Protein AF-0000000083104126 (afdb_homodimer)

Radius of gyration: 20.62 Å; Cα contacts (8 Å, |Δi|>4): 704; chains: 2; bounding box: 44×54×42 Å

Sequence (350 aa):
MDYGVILYLDTKSNNYINDLRYKICNNGVNKHTIDSGIKPHITLASFESKDIFNFIEKLKIFLKYEKAFEVEFNSIGIFPFKENVVYLSPVMNMELYGIHNRFYSFFKNHNLKYGDYYLPEKWVPHCTVASRLDINEVISSITTIKEEFKVFSSLVKYVGVIQGEPPKEIACIKLMDYGVILYLDTKSNNYINDLRYKICNNGVNKHTIDSGIKPHITLASFESKDIFNFIEKLKIFLKYEKAFEVEFNSIGIFPFKENVVYLSPVMNMELYGIHNRFYSFFKNHNLKYGDYYLPEKWVPHCTVASRLDINEVISSITTIKEEFKVFSSLVKYVGVIQGEPPKEIACIKL

InterPro domains:
  IPR009097 Cyclic phosphodiesterase [SSF55144] (3-149)

Secondary structure (DSSP, 8-state):
--EEEEEEPPHHHHHHHHHHHHHHHHTT---HHHHH-PPSEEEEEEEE-S-HHHHHHHHHHHHTT---EEEEEEEEEEE-SSS-EEEEEE---HHHHHHHHHHHHHTTTS--EE-GGGSTTT----EEEE-S--HHHHHHHHHHHHHH---EEEEE-EEEEEETTTTEEEEEEE-/--EEEEEEPPHHHHHHHHHHHHHHHHTT---HHHHT-PPSEEEEEEEE-S-HHHHHHHHHHHHTT---EEEEEEEEEEE-SSS-EEEEEE---HHHHHHHHHHHHHTTTS--EE-GGGSTTT----EEEE-S--HHHHHHHHHHHHHH---EEEEE-EEEEEETTTTEEEEEEE-

pLDDT: mean 95.79, std 4.49, range [63.53, 98.88]

Nearest PDB structures (foldseek):
  2d4g-assembly1_B  TM=8.056E-01  e=4.301E-09  Bacillus subtilis
  1jh6-assembly1_A  TM=7.696E-01  e=1.880E-07  Arabidopsis thaliana
  1fsi-assembly3_C  TM=7.522E-01  e=7.274E-07  Arabidopsis thaliana
  1fsi-assembly2_B  TM=7.668E-01  e=2.123E-06  Arabidopsis thaliana
  1fsi-assembly1_A  TM=7.323E-01  e=1.208E-06  Arabidopsis thaliana

Organism: NCBI:txid1720316

Solvent-accessible surface area (backbone atoms only — not comparable to full-atom values): 18353 Å² total; per-residue (Å²): 123,49,32,33,35,30,39,35,53,27,70,69,46,37,52,54,51,48,52,50,34,50,52,25,31,74,58,72,26,76,53,56,45,68,70,39,65,58,71,61,36,30,65,54,38,34,25,44,71,94,50,61,66,61,50,50,55,52,48,51,58,60,35,70,75,40,70,56,48,75,44,42,34,68,36,38,33,32,40,66,57,91,43,29,33,34,24,41,28,52,36,62,25,72,65,63,53,43,53,50,52,51,50,51,62,72,49,60,84,61,79,61,54,63,44,73,62,41,33,90,64,47,33,69,66,38,28,71,49,41,47,71,34,54,75,68,34,46,47,39,39,52,56,48,44,48,75,67,64,68,75,48,68,26,48,32,44,36,38,33,34,30,37,59,89,62,53,41,78,78,45,76,42,70,63,124,47,33,35,35,31,39,35,54,28,70,70,49,37,52,54,52,50,52,50,36,51,54,25,33,74,59,72,26,77,54,55,47,69,70,40,65,60,71,63,37,32,64,55,39,34,25,44,73,95,52,60,67,62,50,50,54,51,47,51,58,58,36,70,79,40,70,56,48,75,43,39,35,69,35,39,33,32,40,65,58,91,43,30,34,35,24,42,27,53,37,60,25,70,65,63,52,42,53,53,52,52,50,52,61,72,48,62,86,61,79,61,53,62,42,74,63,42,34,91,63,47,32,70,66,38,29,70,52,41,48,71,33,53,72,67,33,46,47,39,39,50,56,48,45,46,76,67,63,68,73,46,67,29,47,34,44,37,38,33,33,32,35,58,90,62,55,41,76,79,46,76,43,71,64

Foldseek 3Di:
DWKWKWFDWDPVVQVLLVVLLVLLVVLPADNQPVVLVDTWTWTLWDWDDPCVPVVVVLVQVLCVPAAKDKWKFDDWDWPCDQWTWIWTATDDDPRNLVSSVSVCVSCVPVPIDIDPCNDPPRDGITTTSHINGDPVSSVSSVVSCVVPPDMDMTMGFWMFMWGDGSTDTDDIHGD/DWKWKWFDWDPVVQVLLVVLLVLLVVLPADNQVVVLVDTWTWTLWDWDDPCVPVVVVLVQVLCVPAAKDKWKFDDWDWPCDQWTWIWTATDDDPRNLVSSVSVCVSCVPVPIDIDPCNDPPRDGITTTSHINGDPVSSVSSVVSCVVRPDMDMTIGFWMFMWGDGSTDTPDIHGD

Structure (mmCIF, N/CA/C/O backbone):
data_AF-0000000083104126-model_v1
#
loop_
_entity.id
_entity.type
_entity.pdbx_description
1 polymer '2-5 RNA ligase family protein'
#
loop_
_atom_site.group_PDB
_atom_site.id
_atom_site.type_symbol
_atom_site.label_atom_id
_atom_site.label_alt_id
_atom_site.label_comp_id
_atom_site.label_asym_id
_atom_site.label_entity_id
_atom_site.label_seq_id
_atom_site.pdbx_PDB_ins_code
_atom_site.Cartn_x
_atom_site.Cartn_y
_atom_site.Cartn_z
_atom_site.occupancy
_atom_site.B_iso_or_equiv
_atom_site.auth_seq_id
_atom_site.auth_comp_id
_atom_site.auth_asym_id
_atom_site.auth_atom_id
_atom_site.pdbx_PDB_model_num
ATOM 1 N N . MET A 1 1 ? -0.325 -14.164 -17.016 1 63.53 1 MET A N 1
ATOM 2 C CA . MET A 1 1 ? 0.834 -14.414 -16.156 1 63.53 1 MET A CA 1
ATOM 3 C C . MET A 1 1 ? 0.796 -15.828 -15.586 1 63.53 1 MET A C 1
ATOM 5 O O . MET A 1 1 ? -0.237 -16.266 -15.078 1 63.53 1 MET A O 1
ATOM 9 N N . ASP A 1 2 ? 2.109 -16.703 -15.719 1 86.56 2 ASP A N 1
ATOM 10 C CA . ASP A 1 2 ? 2.139 -18.141 -15.508 1 86.56 2 ASP A CA 1
ATOM 11 C C . ASP A 1 2 ? 2.555 -18.469 -14.07 1 86.56 2 ASP A C 1
ATOM 13 O O . ASP A 1 2 ? 2.102 -19.469 -13.5 1 86.56 2 ASP A O 1
ATOM 17 N N . TYR A 1 3 ? 3.326 -17.625 -13.539 1 96.12 3 TYR A N 1
ATOM 18 C CA . TYR A 1 3 ? 3.885 -17.969 -12.234 1 96.12 3 TYR A CA 1
ATOM 19 C C . TYR A 1 3 ? 3.891 -16.766 -11.297 1 96.12 3 TYR A C 1
ATOM 21 O O . TYR A 1 3 ? 3.842 -15.625 -11.75 1 96.12 3 TYR A O 1
ATOM 29 N N . GLY A 1 4 ? 3.902 -17.062 -10.078 1 96.62 4 GLY A N 1
ATOM 30 C CA . GLY A 1 4 ? 4.039 -16.047 -9.047 1 96.62 4 GLY A CA 1
ATOM 31 C C . GLY A 1 4 ? 5.004 -16.438 -7.945 1 96.62 4 GLY A C 1
ATOM 32 O O . GLY A 1 4 ? 5.109 -17.609 -7.594 1 96.62 4 GLY A O 1
ATOM 33 N N . VAL A 1 5 ? 5.793 -15.516 -7.477 1 98.19 5 VAL A N 1
ATOM 34 C CA . VAL A 1 5 ? 6.57 -15.656 -6.25 1 98.19 5 VAL A CA 1
ATOM 35 C C . VAL A 1 5 ? 5.859 -14.945 -5.102 1 98.19 5 VAL A C 1
ATOM 37 O O . VAL A 1 5 ? 5.547 -13.758 -5.195 1 98.19 5 VAL A O 1
ATOM 40 N N . ILE A 1 6 ? 5.613 -15.75 -4.035 1 98.31 6 ILE A N 1
ATOM 41 C CA . ILE A 1 6 ? 4.762 -15.188 -2.994 1 98.31 6 ILE A CA 1
ATOM 42 C C . ILE A 1 6 ? 5.438 -15.336 -1.634 1 98.31 6 ILE A C 1
ATOM 44 O O . ILE A 1 6 ? 6.199 -16.281 -1.415 1 98.31 6 ILE A O 1
ATOM 48 N N . LEU A 1 7 ? 5.242 -14.352 -0.727 1 98.81 7 LEU A N 1
ATOM 49 C CA . LEU A 1 7 ? 5.617 -14.414 0.681 1 98.81 7 LEU A CA 1
ATOM 50 C C . LEU A 1 7 ? 4.477 -14.977 1.521 1 98.81 7 LEU A C 1
ATOM 52 O O . LEU A 1 7 ? 3.375 -14.43 1.532 1 98.81 7 LEU A O 1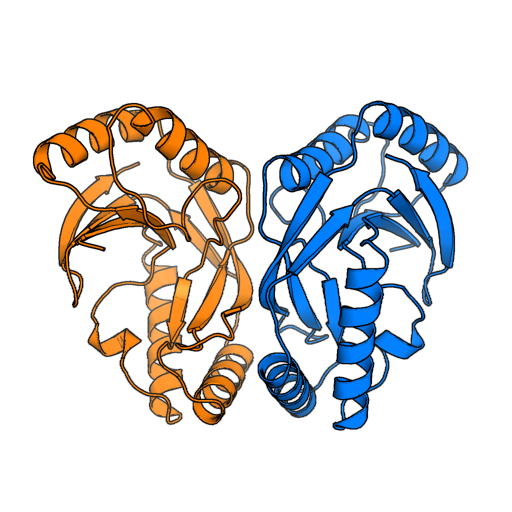
ATOM 56 N N . TYR A 1 8 ? 4.816 -16.094 2.213 1 98.06 8 TYR A N 1
ATOM 57 C CA . TYR A 1 8 ? 3.807 -16.703 3.076 1 98.06 8 TYR A CA 1
ATOM 58 C C . TYR A 1 8 ? 3.771 -16.016 4.438 1 98.06 8 TYR A C 1
ATOM 60 O O . TYR A 1 8 ? 4.801 -15.547 4.93 1 98.06 8 TYR A O 1
ATOM 68 N N . LEU A 1 9 ? 2.562 -16 4.98 1 98.62 9 LEU A N 1
ATOM 69 C CA . LEU A 1 9 ? 2.361 -15.477 6.328 1 98.62 9 LEU A CA 1
ATOM 70 C C . LEU A 1 9 ? 2.33 -16.609 7.352 1 98.62 9 LEU A C 1
ATOM 72 O O . LEU A 1 9 ? 2.227 -17.781 6.98 1 98.62 9 LEU A O 1
ATOM 76 N N . ASP A 1 10 ? 2.551 -16.266 8.586 1 98.56 10 ASP A N 1
ATOM 77 C CA . ASP A 1 10 ? 2.596 -17.312 9.602 1 98.56 10 ASP A CA 1
ATOM 78 C C . ASP A 1 10 ? 1.207 -17.891 9.852 1 98.56 10 ASP A C 1
ATOM 80 O O . ASP A 1 10 ? 0.208 -17.359 9.359 1 98.56 10 ASP A O 1
ATOM 84 N N . THR A 1 11 ? 1.146 -19 10.547 1 98.06 11 THR A N 1
ATOM 85 C CA . THR A 1 11 ? -0.07 -19.781 10.711 1 98.06 11 THR A CA 1
ATOM 86 C C . THR A 1 11 ? -1.154 -18.969 11.406 1 98.06 11 THR A C 1
ATOM 88 O O . THR A 1 11 ? -2.32 -19 11.008 1 98.06 11 THR A O 1
ATOM 91 N N . LYS A 1 12 ? -0.826 -18.25 12.414 1 98.31 12 LYS A N 1
ATOM 92 C CA . LYS A 1 12 ? -1.791 -17.438 13.141 1 98.31 12 LYS A CA 1
ATOM 93 C C . LYS A 1 12 ? -2.42 -16.391 12.227 1 98.31 12 LYS A C 1
ATOM 95 O O . LYS A 1 12 ? -3.639 -16.203 12.227 1 98.31 12 LYS A O 1
ATOM 100 N N . SER A 1 13 ? -1.582 -15.727 11.469 1 98.62 13 SER A N 1
ATOM 101 C CA . SER A 1 13 ? -2.062 -14.711 10.531 1 98.62 13 SER A CA 1
ATOM 102 C C . SER A 1 13 ? -2.918 -15.336 9.438 1 98.62 13 SER A C 1
ATOM 104 O O . SER A 1 13 ? -3.943 -14.773 9.047 1 98.62 13 SER A O 1
ATOM 106 N N . ASN A 1 14 ? -2.52 -16.438 8.984 1 97.94 14 ASN A N 1
ATOM 107 C CA . ASN A 1 14 ? -3.305 -17.156 7.988 1 97.94 14 ASN A CA 1
ATOM 108 C C . ASN A 1 14 ? -4.707 -17.484 8.5 1 97.94 14 ASN A C 1
ATOM 110 O O . ASN A 1 14 ? -5.691 -17.266 7.793 1 97.94 14 ASN A O 1
ATOM 114 N N . ASN A 1 15 ? -4.789 -18.031 9.625 1 97.88 15 ASN A N 1
ATOM 115 C CA . ASN A 1 15 ? -6.086 -18.359 10.203 1 97.88 15 ASN A CA 1
ATOM 116 C C . ASN A 1 15 ? -6.953 -17.109 10.383 1 97.88 15 ASN A C 1
ATOM 118 O O . ASN A 1 15 ? -8.148 -17.141 10.07 1 97.88 15 ASN A O 1
ATOM 122 N N . TYR A 1 16 ? -6.355 -16.109 10.867 1 98.5 16 TYR A N 1
ATOM 123 C CA . TYR A 1 16 ? -7.074 -14.852 11.062 1 98.5 16 TYR A CA 1
ATOM 124 C C . TYR A 1 16 ? -7.633 -14.328 9.742 1 98.5 16 TYR A C 1
ATOM 126 O O . TYR A 1 16 ? -8.812 -13.984 9.656 1 98.5 16 TYR A O 1
ATOM 134 N N . ILE A 1 17 ? -6.824 -14.32 8.656 1 98.44 17 ILE A N 1
ATOM 135 C CA . ILE A 1 17 ? -7.23 -13.773 7.367 1 98.44 17 ILE A CA 1
ATOM 136 C C . ILE A 1 17 ? -8.273 -14.695 6.723 1 98.44 17 ILE A C 1
ATOM 138 O O . ILE A 1 17 ? -9.227 -14.219 6.109 1 98.44 17 ILE A O 1
ATOM 142 N N . ASN A 1 18 ? -8.117 -15.938 6.895 1 97.56 18 ASN A N 1
ATOM 143 C CA . ASN A 1 18 ? -9.125 -16.859 6.375 1 97.56 18 ASN A CA 1
ATOM 144 C C . ASN A 1 18 ? -10.461 -16.688 7.082 1 97.56 18 ASN A C 1
ATOM 146 O O . ASN A 1 18 ? -11.523 -16.766 6.453 1 97.56 18 ASN A O 1
ATOM 150 N N . ASP A 1 19 ? -10.414 -16.516 8.344 1 97.62 19 ASP A N 1
ATOM 151 C CA . ASP A 1 19 ? -11.648 -16.234 9.07 1 97.62 19 ASP A CA 1
ATOM 152 C C . ASP A 1 19 ? -12.336 -14.992 8.516 1 97.62 19 ASP A C 1
ATOM 154 O O . ASP A 1 19 ? -13.562 -14.961 8.367 1 97.62 19 ASP A O 1
ATOM 158 N N . LEU A 1 20 ? -11.602 -13.992 8.203 1 97.94 20 LEU A N 1
ATOM 159 C CA . LEU A 1 20 ? -12.156 -12.789 7.602 1 97.94 20 LEU A CA 1
ATOM 160 C C . LEU A 1 20 ? -12.758 -13.086 6.234 1 97.94 20 LEU A C 1
ATOM 162 O O . LEU A 1 20 ? -13.859 -12.625 5.922 1 97.94 20 LEU A O 1
ATOM 166 N N . ARG A 1 21 ? -12.031 -13.828 5.441 1 97.75 21 ARG A N 1
ATOM 167 C CA . ARG A 1 21 ? -12.531 -14.211 4.125 1 97.75 21 ARG A CA 1
ATOM 168 C C . ARG A 1 21 ? -13.875 -14.922 4.23 1 97.75 21 ARG A C 1
ATOM 170 O O . ARG A 1 21 ? -14.805 -14.625 3.475 1 97.75 21 ARG A O 1
ATOM 177 N N . TYR A 1 22 ? -13.961 -15.797 5.195 1 97.31 22 TYR A N 1
ATOM 178 C CA . TYR A 1 22 ? -15.195 -16.562 5.367 1 97.31 22 TYR A CA 1
ATOM 179 C C . TYR A 1 22 ? -16.328 -15.656 5.824 1 97.31 22 TYR A C 1
ATOM 181 O O . TYR A 1 22 ? -17.453 -15.758 5.328 1 97.31 22 TYR A O 1
ATOM 189 N N . LYS A 1 23 ? -16.078 -14.836 6.723 1 97.69 23 LYS A N 1
ATOM 190 C CA . LYS A 1 23 ? -17.109 -13.914 7.211 1 97.69 23 LYS A CA 1
ATOM 191 C C . LYS A 1 23 ? -17.609 -13.008 6.09 1 97.69 23 LYS A C 1
ATOM 193 O O . LYS A 1 23 ? -18.797 -12.727 6 1 97.69 23 LYS A O 1
ATOM 198 N N . ILE A 1 24 ? -16.703 -12.562 5.234 1 97.94 24 ILE A N 1
ATOM 199 C CA . ILE A 1 24 ? -17.031 -11.711 4.098 1 97.94 24 ILE A CA 1
ATOM 200 C C . ILE A 1 24 ? -17.984 -12.461 3.158 1 97.94 24 ILE A C 1
ATOM 202 O O . ILE A 1 24 ? -19 -11.922 2.734 1 97.94 24 ILE A O 1
ATOM 206 N N . CYS A 1 25 ? -17.641 -13.656 2.922 1 97.56 25 CYS A N 1
ATOM 207 C CA . CYS A 1 25 ? -18.469 -14.477 2.047 1 97.56 25 CYS A CA 1
ATOM 208 C C . CYS A 1 25 ? -19.844 -14.727 2.668 1 97.56 25 CYS A C 1
ATOM 210 O O . CYS A 1 25 ? -20.859 -14.695 1.974 1 97.56 25 CYS A O 1
ATOM 212 N N . ASN A 1 26 ? -19.859 -14.945 3.904 1 97.12 26 ASN A N 1
ATOM 213 C CA . ASN A 1 26 ? -21.109 -15.188 4.609 1 97.12 26 ASN A CA 1
ATOM 214 C C . ASN A 1 26 ? -22 -13.945 4.605 1 97.12 26 ASN A C 1
ATOM 216 O O . ASN A 1 26 ? -23.203 -14.047 4.852 1 97.12 26 ASN A O 1
ATOM 220 N N . ASN A 1 27 ? -21.359 -12.828 4.309 1 96.94 27 ASN A N 1
ATOM 221 C CA . ASN A 1 27 ? -22.125 -11.586 4.262 1 96.94 27 ASN A CA 1
ATOM 222 C C . ASN A 1 27 ? -22.406 -11.164 2.824 1 96.94 27 ASN A C 1
ATOM 224 O O . ASN A 1 27 ? -22.469 -9.969 2.521 1 96.94 27 ASN A O 1
ATOM 228 N N . GLY A 1 28 ? -22.453 -12.094 1.907 1 97 28 GLY A N 1
ATOM 229 C CA . GLY A 1 28 ? -23 -11.875 0.58 1 97 28 GLY A CA 1
ATOM 230 C C . GLY A 1 28 ? -21.938 -11.562 -0.461 1 97 28 GLY A C 1
ATOM 231 O O . GLY A 1 28 ? -22.266 -11.125 -1.568 1 97 28 GLY A O 1
ATOM 232 N N . VAL A 1 29 ? -20.797 -11.695 -0.139 1 97.5 29 VAL A N 1
ATOM 233 C CA . VAL A 1 29 ? -19.703 -11.453 -1.082 1 97.5 29 VAL A CA 1
ATOM 234 C C . VAL A 1 29 ? -19.344 -12.75 -1.798 1 97.5 29 VAL A C 1
ATOM 236 O O . VAL A 1 29 ? -19.422 -13.836 -1.216 1 97.5 29 VAL A O 1
ATOM 239 N N . ASN A 1 30 ? -18.891 -12.703 -3.025 1 97.12 30 ASN A N 1
ATOM 240 C CA . ASN A 1 30 ? -18.562 -13.898 -3.795 1 97.12 30 ASN A CA 1
ATOM 241 C C . ASN A 1 30 ? -17.422 -14.68 -3.158 1 97.12 30 ASN A C 1
ATOM 243 O O . ASN A 1 30 ? -16.688 -14.141 -2.332 1 97.12 30 ASN A O 1
ATOM 247 N N . LYS A 1 31 ? -17.281 -15.812 -3.527 1 96.44 31 LYS A N 1
ATOM 248 C CA . LYS A 1 31 ? -16.344 -16.719 -2.869 1 96.44 31 LYS A CA 1
ATOM 249 C C . LYS A 1 31 ? -15.094 -16.922 -3.721 1 96.44 31 LYS A C 1
ATOM 251 O O . LYS A 1 31 ? -14.383 -17.906 -3.559 1 96.44 31 LYS A O 1
ATOM 256 N N . HIS A 1 32 ? -14.836 -16.016 -4.605 1 94.19 32 HIS A N 1
ATOM 257 C CA . HIS A 1 32 ? -13.734 -16.188 -5.547 1 94.19 32 HIS A CA 1
ATOM 258 C C . HIS A 1 32 ? -12.414 -16.391 -4.82 1 94.19 32 HIS A C 1
ATOM 260 O O . HIS A 1 32 ? -11.648 -17.297 -5.148 1 94.19 32 HIS A O 1
ATOM 266 N N . THR A 1 33 ? -12.156 -15.641 -3.852 1 92.75 33 THR A N 1
ATOM 267 C CA . THR A 1 33 ? -10.883 -15.695 -3.143 1 92.75 33 THR A CA 1
ATOM 268 C C . THR A 1 33 ? -10.766 -16.984 -2.332 1 92.75 33 THR A C 1
ATOM 270 O O . THR A 1 33 ? -9.719 -17.641 -2.344 1 92.75 33 THR A O 1
ATOM 273 N N . ILE A 1 34 ? -11.797 -17.391 -1.705 1 92.44 34 ILE A N 1
ATOM 274 C CA . ILE A 1 34 ? -11.797 -18.609 -0.919 1 92.44 34 ILE A CA 1
ATOM 275 C C . ILE A 1 34 ? -11.711 -19.828 -1.85 1 92.44 34 ILE A C 1
ATOM 277 O O . ILE A 1 34 ? -10.961 -20.766 -1.58 1 92.44 34 ILE A O 1
ATOM 281 N N . ASP A 1 35 ? -12.414 -19.734 -2.861 1 92.44 35 ASP A N 1
ATOM 282 C CA . ASP A 1 35 ? -12.5 -20.875 -3.771 1 92.44 35 ASP A CA 1
ATOM 283 C C . ASP A 1 35 ? -11.18 -21.078 -4.52 1 92.44 35 ASP A C 1
ATOM 285 O O . ASP A 1 35 ? -10.914 -22.172 -5.031 1 92.44 35 ASP A O 1
ATOM 289 N N . SER A 1 36 ? -10.414 -20 -4.66 1 88.31 36 SER A N 1
ATOM 290 C CA . SER A 1 36 ? -9.125 -20.156 -5.324 1 88.31 36 SER A CA 1
ATOM 291 C C . SER A 1 36 ? -8.227 -21.141 -4.57 1 88.31 36 SER A C 1
ATOM 293 O O . SER A 1 36 ? -7.305 -21.703 -5.148 1 88.31 36 SER A O 1
ATOM 295 N N . GLY A 1 37 ? -8.43 -21.188 -3.246 1 86.19 37 GLY A N 1
ATOM 296 C CA . GLY A 1 37 ? -7.676 -22.109 -2.42 1 86.19 37 GLY A CA 1
ATOM 297 C C . GLY A 1 37 ? -6.309 -21.594 -2.033 1 86.19 37 GLY A C 1
ATOM 298 O O . GLY A 1 37 ? -5.57 -22.25 -1.296 1 86.19 37 GLY A O 1
ATOM 299 N N . ILE A 1 38 ? -6.023 -20.5 -2.467 1 85.94 38 ILE A N 1
ATOM 300 C CA . ILE A 1 38 ? -4.691 -19.984 -2.172 1 85.94 38 ILE A CA 1
ATOM 301 C C . ILE A 1 38 ? -4.664 -19.391 -0.764 1 85.94 38 ILE A C 1
ATOM 303 O O . ILE A 1 38 ? -5.586 -18.672 -0.366 1 85.94 38 ILE A O 1
ATOM 307 N N . LYS A 1 39 ? -3.596 -19.719 -0.079 1 93.44 39 LYS A N 1
ATOM 308 C CA . LYS A 1 39 ? -3.396 -19.156 1.255 1 93.44 39 LYS A CA 1
ATOM 309 C C . LYS A 1 39 ? -3.109 -17.656 1.186 1 93.44 39 LYS A C 1
ATOM 311 O O . LYS A 1 39 ? -2.549 -17.172 0.201 1 93.44 39 LYS A O 1
ATOM 316 N N . PRO A 1 40 ? -3.547 -17 2.236 1 97.5 40 PRO A N 1
ATOM 317 C CA . PRO A 1 40 ? -3.152 -15.594 2.301 1 97.5 40 PRO A CA 1
ATOM 318 C C . PRO A 1 40 ? -1.658 -15.383 2.062 1 97.5 40 PRO A C 1
ATOM 320 O O . PRO A 1 40 ? -0.837 -16.156 2.574 1 97.5 40 PRO A O 1
ATOM 323 N N . HIS A 1 41 ? -1.259 -14.414 1.25 1 98.5 41 HIS A N 1
ATOM 324 C CA . HIS A 1 41 ? 0.132 -14.195 0.867 1 98.5 41 HIS A CA 1
ATOM 325 C C . HIS A 1 41 ? 0.353 -12.766 0.386 1 98.5 41 HIS A C 1
ATOM 327 O O . HIS A 1 41 ? -0.606 -12.016 0.194 1 98.5 41 HIS A O 1
ATOM 333 N N . ILE A 1 42 ? 1.527 -12.438 0.249 1 98.69 42 ILE A N 1
ATOM 334 C CA . ILE A 1 42 ? 1.971 -11.234 -0.452 1 98.69 42 ILE A CA 1
ATOM 335 C C . ILE A 1 42 ? 2.758 -11.625 -1.7 1 98.69 42 ILE A C 1
ATOM 337 O O . ILE A 1 42 ? 3.736 -12.375 -1.615 1 98.69 42 ILE A O 1
ATOM 341 N N . THR A 1 43 ? 2.424 -11.117 -2.84 1 97.94 43 THR A N 1
ATOM 342 C CA . THR A 1 43 ? 3.094 -11.469 -4.086 1 97.94 43 THR A CA 1
ATOM 343 C C . THR A 1 43 ? 4.305 -10.57 -4.324 1 97.94 43 THR A C 1
ATOM 345 O O . THR A 1 43 ? 4.203 -9.344 -4.227 1 97.94 43 THR A O 1
ATOM 348 N N . LEU A 1 44 ? 5.379 -11.203 -4.617 1 97.88 44 LEU A N 1
ATOM 349 C CA . LEU A 1 44 ? 6.605 -10.492 -4.949 1 97.88 44 LEU A CA 1
ATOM 350 C C . LEU A 1 44 ? 6.711 -10.258 -6.453 1 97.88 44 LEU A C 1
ATOM 352 O O . LEU A 1 44 ? 7.199 -9.211 -6.891 1 97.88 44 LEU A O 1
ATOM 356 N N . ALA A 1 45 ? 6.352 -11.203 -7.184 1 97.19 45 ALA A N 1
ATOM 357 C CA . ALA A 1 45 ? 6.504 -11.133 -8.633 1 97.19 45 ALA A CA 1
ATOM 358 C C . ALA A 1 45 ? 5.527 -12.07 -9.344 1 97.19 45 ALA A C 1
ATOM 360 O O . ALA A 1 45 ? 5.121 -13.086 -8.781 1 97.19 45 ALA A O 1
ATOM 361 N N . SER A 1 46 ? 5.082 -11.703 -10.438 1 96.25 46 SER A N 1
ATOM 362 C CA . SER A 1 46 ? 4.414 -12.539 -11.43 1 96.25 46 SER A CA 1
ATOM 363 C C . SER A 1 46 ? 5.168 -12.523 -12.758 1 96.25 46 SER A C 1
ATOM 365 O O . SER A 1 46 ? 5.668 -11.484 -13.18 1 96.25 46 SER A O 1
ATOM 367 N N . PHE A 1 47 ? 5.297 -13.648 -13.359 1 95.12 47 PHE A N 1
ATOM 368 C CA . PHE A 1 47 ? 6.137 -13.703 -14.547 1 95.12 47 PHE A CA 1
ATOM 369 C C . PHE A 1 47 ? 5.801 -14.93 -15.391 1 95.12 47 PHE A C 1
ATOM 371 O O . PHE A 1 47 ? 5.004 -15.773 -14.977 1 95.12 47 PHE A O 1
ATOM 378 N N . GLU A 1 48 ? 6.316 -14.844 -16.5 1 93.5 48 GLU A N 1
ATOM 379 C CA . GLU A 1 48 ? 6.324 -16 -17.391 1 93.5 48 GLU A CA 1
ATOM 380 C C . GLU A 1 48 ? 7.719 -16.625 -17.469 1 93.5 48 GLU A C 1
ATOM 382 O O . GLU A 1 48 ? 8.719 -15.906 -17.5 1 93.5 48 GLU A O 1
ATOM 387 N N . SER A 1 49 ? 7.711 -17.844 -17.484 1 90.69 49 SER A N 1
ATOM 388 C CA . SER A 1 49 ? 8.984 -18.547 -17.578 1 90.69 49 SER A CA 1
ATOM 389 C C . SER A 1 49 ? 8.852 -19.797 -18.453 1 90.69 49 SER A C 1
ATOM 391 O O . SER A 1 49 ? 7.852 -20.516 -18.375 1 90.69 49 SER A O 1
ATOM 393 N N . LYS A 1 50 ? 9.844 -20.031 -19.219 1 89.62 50 LYS A N 1
ATOM 394 C CA . LYS A 1 50 ? 9.922 -21.25 -20.016 1 89.62 50 LYS A CA 1
ATOM 395 C C . LYS A 1 50 ? 10.656 -22.359 -19.266 1 89.62 50 LYS A C 1
ATOM 397 O O . LYS A 1 50 ? 10.609 -23.531 -19.656 1 89.62 50 LYS A O 1
ATOM 402 N N . ASP A 1 51 ? 11.281 -22.016 -18.297 1 92.19 51 ASP A N 1
ATOM 403 C CA . ASP A 1 51 ? 12.023 -22.969 -17.484 1 92.19 51 ASP A CA 1
ATOM 404 C C . ASP A 1 51 ? 11.875 -22.656 -15.992 1 92.19 51 ASP A C 1
ATOM 406 O O . ASP A 1 51 ? 12.797 -22.125 -15.375 1 92.19 51 ASP A O 1
ATOM 410 N N . ILE A 1 52 ? 10.906 -23.156 -15.438 1 94.5 52 ILE A N 1
ATOM 411 C CA . ILE A 1 52 ? 10.516 -22.828 -14.062 1 94.5 52 ILE A CA 1
ATOM 412 C C . ILE A 1 52 ? 11.445 -23.531 -13.086 1 94.5 52 ILE A C 1
ATOM 414 O O . ILE A 1 52 ? 11.727 -23.016 -12 1 94.5 52 ILE A O 1
ATOM 418 N N . PHE A 1 53 ? 11.992 -24.688 -13.453 1 95.06 53 PHE A N 1
ATOM 419 C CA . PHE A 1 53 ? 12.875 -25.422 -12.555 1 95.06 53 PHE A CA 1
ATOM 420 C C . PHE A 1 53 ? 14.188 -24.672 -12.352 1 95.06 53 PHE A C 1
ATOM 422 O O . PHE A 1 53 ? 14.695 -24.578 -11.234 1 95.06 53 PHE A O 1
ATOM 429 N N . ASN A 1 54 ? 14.648 -24.203 -13.414 1 95.44 54 ASN A N 1
ATOM 430 C CA . ASN A 1 54 ? 15.859 -23.391 -13.297 1 95.44 54 ASN A CA 1
ATOM 431 C C . ASN A 1 54 ? 15.625 -22.141 -12.469 1 95.44 54 ASN A C 1
ATOM 433 O O . ASN A 1 54 ? 16.484 -21.75 -11.672 1 95.44 54 ASN A O 1
ATOM 437 N N . PHE A 1 55 ? 14.57 -21.516 -12.734 1 96.19 55 PHE A N 1
ATOM 438 C CA . PHE A 1 55 ? 14.219 -20.344 -11.938 1 96.19 55 PHE A CA 1
ATOM 439 C C . PHE A 1 55 ? 14.188 -20.688 -10.453 1 96.19 55 PHE A C 1
ATOM 441 O O . PHE A 1 55 ? 14.742 -19.953 -9.633 1 96.19 55 PHE A O 1
ATOM 448 N N . ILE A 1 56 ? 13.539 -21.812 -10.055 1 97.69 56 ILE A N 1
ATOM 449 C CA . ILE A 1 56 ? 13.398 -22.203 -8.656 1 97.69 56 ILE A CA 1
ATOM 450 C C . ILE A 1 56 ? 14.773 -22.453 -8.039 1 97.69 56 ILE A C 1
ATOM 452 O O . ILE A 1 56 ? 15.016 -22.078 -6.891 1 97.69 56 ILE A O 1
ATOM 456 N N . GLU A 1 57 ? 15.68 -23.047 -8.789 1 97.5 57 GLU A N 1
ATOM 457 C CA . GLU A 1 57 ? 17.031 -23.266 -8.289 1 97.5 57 GLU A CA 1
ATOM 458 C C . GLU A 1 57 ? 17.75 -21.938 -8.016 1 97.5 57 GLU A C 1
ATOM 460 O O . GLU A 1 57 ? 18.406 -21.797 -6.992 1 97.5 57 GLU A O 1
ATOM 465 N N . LYS A 1 58 ? 17.578 -21.047 -8.898 1 96.88 58 LYS A N 1
ATOM 466 C CA . LYS A 1 58 ? 18.172 -19.719 -8.711 1 96.88 58 LYS A CA 1
ATOM 467 C C . LYS A 1 58 ? 17.516 -18.984 -7.543 1 96.88 58 LYS A C 1
ATOM 469 O O . LYS A 1 58 ? 18.172 -18.25 -6.809 1 96.88 58 LYS A O 1
ATOM 474 N N . LEU A 1 59 ? 16.234 -19.172 -7.453 1 98.12 59 LEU A N 1
ATOM 475 C CA . LEU A 1 59 ? 15.523 -18.578 -6.34 1 98.12 59 LEU A CA 1
ATOM 476 C C . LEU A 1 59 ? 16.062 -19.094 -5.008 1 98.12 59 LEU A C 1
ATOM 478 O O . LEU A 1 59 ? 16.203 -18.312 -4.055 1 98.12 59 LEU A O 1
ATOM 482 N N . LYS A 1 60 ? 16.328 -20.406 -4.965 1 98.19 60 LYS A N 1
ATOM 483 C CA . LYS A 1 60 ? 16.891 -21 -3.754 1 98.19 60 LYS A CA 1
ATOM 484 C C . LYS A 1 60 ? 18.219 -20.344 -3.4 1 98.19 60 LYS A C 1
ATOM 486 O O . LYS A 1 60 ? 18.5 -20.078 -2.229 1 98.19 60 LYS A O 1
ATOM 491 N N . ILE A 1 61 ? 19.016 -20.125 -4.324 1 97.38 61 ILE A N 1
ATOM 492 C CA . ILE A 1 61 ? 20.312 -19.484 -4.117 1 97.38 61 ILE A CA 1
ATOM 493 C C . ILE A 1 61 ? 20.125 -18.062 -3.58 1 97.38 61 ILE A C 1
ATOM 495 O O . ILE A 1 61 ? 20.766 -17.672 -2.6 1 97.38 61 ILE A O 1
ATOM 499 N N . PHE A 1 62 ? 19.266 -17.359 -4.262 1 98.06 62 PHE A N 1
ATOM 500 C CA . PHE A 1 62 ? 18.953 -16 -3.824 1 98.06 62 PHE A CA 1
ATOM 501 C C . PHE A 1 62 ? 18.484 -15.992 -2.373 1 98.06 62 PHE A C 1
ATOM 503 O O . PHE A 1 62 ? 18.969 -15.195 -1.564 1 98.06 62 PHE A O 1
ATOM 510 N N . LEU A 1 63 ? 17.578 -16.875 -1.997 1 98.44 63 LEU A N 1
ATOM 511 C CA . LEU A 1 63 ? 16.906 -16.844 -0.709 1 98.44 63 LEU A CA 1
ATOM 512 C C . LEU A 1 63 ? 17.812 -17.344 0.404 1 98.44 63 LEU A C 1
ATOM 514 O O . LEU A 1 63 ? 17.531 -17.156 1.587 1 98.44 63 LEU A O 1
ATOM 518 N N . LYS A 1 64 ? 18.953 -18.062 0.011 1 96.75 64 LYS A N 1
ATOM 519 C CA . LYS A 1 64 ? 19.922 -18.5 0.998 1 96.75 64 LYS A CA 1
ATOM 520 C C . LYS A 1 64 ? 20.484 -17.328 1.799 1 96.75 64 LYS A C 1
ATOM 522 O O . LYS A 1 64 ? 20.891 -17.484 2.949 1 96.75 64 LYS A O 1
ATOM 527 N N . TYR A 1 65 ? 20.391 -16.234 1.221 1 95.56 65 TYR A N 1
ATOM 528 C CA . TYR A 1 65 ? 20.984 -15.055 1.848 1 95.56 65 TYR A CA 1
ATOM 529 C C . TYR A 1 65 ? 19.922 -14.148 2.449 1 95.56 65 TYR A C 1
ATOM 531 O O . TYR A 1 65 ? 20.219 -13.039 2.898 1 95.56 65 TYR A O 1
ATOM 539 N N . GLU A 1 66 ? 18.766 -14.508 2.318 1 97.88 66 GLU A N 1
ATOM 540 C CA . GLU A 1 66 ? 17.641 -13.766 2.895 1 97.88 66 GLU A CA 1
ATOM 541 C C . GLU A 1 66 ? 17.219 -14.352 4.234 1 97.88 66 GLU A C 1
ATOM 543 O O . GLU A 1 66 ? 17.344 -15.562 4.453 1 97.88 66 GLU A O 1
ATOM 548 N N . LYS A 1 67 ? 16.766 -13.617 5.133 1 98.06 67 LYS A N 1
ATOM 549 C CA . LYS A 1 67 ? 16.328 -14.047 6.461 1 98.06 67 LYS A CA 1
ATOM 550 C C . LYS A 1 67 ? 14.836 -13.789 6.664 1 98.06 67 LYS A C 1
ATOM 552 O O . LYS A 1 67 ? 14.258 -12.914 6.023 1 98.06 67 LYS A O 1
ATOM 557 N N . ALA A 1 68 ? 14.312 -14.609 7.57 1 98.62 68 ALA A N 1
ATOM 558 C CA . ALA A 1 68 ? 12.93 -14.391 7.973 1 98.62 68 ALA A CA 1
ATOM 559 C C . ALA A 1 68 ? 12.75 -13 8.57 1 98.62 68 ALA A C 1
ATOM 561 O O . ALA A 1 68 ? 13.672 -12.461 9.188 1 98.62 68 ALA A O 1
ATOM 562 N N . PHE A 1 69 ? 11.609 -12.422 8.414 1 98.69 69 PHE A N 1
ATOM 563 C CA . PHE A 1 69 ? 11.336 -11.086 8.93 1 98.69 69 PHE A CA 1
ATOM 564 C C . PHE A 1 69 ? 9.852 -10.898 9.211 1 98.69 69 PHE A C 1
ATOM 566 O O . PHE A 1 69 ? 9.031 -11.719 8.797 1 98.69 69 PHE A O 1
ATOM 573 N N . GLU A 1 70 ? 9.516 -9.898 9.93 1 98.69 70 GLU A N 1
ATOM 574 C CA . GLU A 1 70 ? 8.141 -9.617 10.32 1 98.69 70 GLU A CA 1
ATOM 575 C C . GLU A 1 70 ? 7.551 -8.477 9.508 1 98.69 70 GLU A C 1
ATOM 577 O O . GLU A 1 70 ? 8.25 -7.512 9.188 1 98.69 70 GLU A O 1
ATOM 582 N N . VAL A 1 71 ? 6.312 -8.625 9.164 1 98.62 71 VAL A N 1
ATOM 583 C CA . VAL A 1 71 ? 5.555 -7.543 8.539 1 98.62 71 VAL A CA 1
ATOM 584 C C . VAL A 1 71 ? 4.293 -7.262 9.352 1 98.62 71 VAL A C 1
ATOM 586 O O . VAL A 1 71 ? 3.633 -8.188 9.828 1 98.62 71 VAL A O 1
ATOM 589 N N . GLU A 1 72 ? 3.922 -6.035 9.57 1 98.69 72 GLU A N 1
ATOM 590 C CA . GLU A 1 72 ? 2.723 -5.617 10.297 1 98.69 72 GLU A CA 1
ATOM 591 C C . GLU A 1 72 ? 1.635 -5.152 9.328 1 98.69 72 GLU A C 1
ATOM 593 O O . GLU A 1 72 ? 1.909 -4.41 8.391 1 98.69 72 GLU A O 1
ATOM 598 N N . PHE A 1 73 ? 0.448 -5.676 9.539 1 98.75 73 PHE A N 1
ATOM 599 C CA . PHE A 1 73 ? -0.729 -5.219 8.812 1 98.75 73 PHE A CA 1
ATOM 600 C C . PHE A 1 73 ? -1.562 -4.27 9.664 1 98.75 73 PHE A C 1
ATOM 602 O O . PHE A 1 73 ? -2.014 -4.633 10.75 1 98.75 73 PHE A O 1
ATOM 609 N N . ASN A 1 74 ? -1.801 -3.031 9.133 1 98.25 74 ASN A N 1
ATOM 610 C CA . ASN A 1 74 ? -2.479 -2.07 9.992 1 98.25 74 ASN A CA 1
ATOM 611 C C . ASN A 1 74 ? -3.467 -1.211 9.211 1 98.25 74 ASN A C 1
ATOM 613 O O . ASN A 1 74 ? -3.881 -0.149 9.68 1 98.25 74 ASN A O 1
ATOM 617 N N . SER A 1 75 ? -3.787 -1.637 7.973 1 98.5 75 SER A N 1
ATOM 618 C CA . SER A 1 75 ? -4.77 -0.899 7.184 1 98.5 75 SER A CA 1
ATOM 619 C C . SER A 1 75 ? -5.426 -1.796 6.137 1 98.5 75 SER A C 1
ATOM 621 O O . SER A 1 75 ? -4.969 -2.916 5.902 1 98.5 75 SER A O 1
ATOM 623 N N . ILE A 1 76 ? -6.574 -1.304 5.648 1 98.56 76 ILE A N 1
ATOM 624 C CA . ILE A 1 76 ? -7.336 -1.957 4.59 1 98.56 76 ILE A CA 1
ATOM 625 C C . ILE A 1 76 ? -7.172 -1.181 3.285 1 98.56 76 ILE A C 1
ATOM 627 O O . ILE A 1 76 ? -7.137 0.052 3.289 1 98.56 76 ILE A O 1
ATOM 631 N N . GLY A 1 77 ? -7.012 -1.859 2.146 1 98.56 77 GLY A N 1
ATOM 632 C CA . GLY A 1 77 ? -6.891 -1.2 0.856 1 98.56 77 GLY A CA 1
ATOM 633 C C . GLY A 1 77 ? -7.871 -1.722 -0.176 1 98.56 77 GLY A C 1
ATOM 634 O O . GLY A 1 77 ? -8.461 -2.789 0.004 1 98.56 77 GLY A O 1
ATOM 635 N N . ILE A 1 78 ? -8.102 -0.93 -1.182 1 98.56 78 ILE A N 1
ATOM 636 C CA . ILE A 1 78 ? -8.961 -1.25 -2.312 1 98.56 78 ILE A CA 1
ATOM 637 C C . ILE A 1 78 ? -8.258 -0.888 -3.619 1 98.56 78 ILE A C 1
ATOM 639 O O . ILE A 1 78 ? -7.73 0.216 -3.76 1 98.56 78 ILE A O 1
ATOM 643 N N . PHE A 1 79 ? -8.07 -1.791 -4.492 1 98.19 79 PHE A N 1
ATOM 644 C CA . PHE A 1 79 ? -7.836 -1.491 -5.902 1 98.19 79 PHE A CA 1
ATOM 645 C C . PHE A 1 79 ? -9.156 -1.27 -6.633 1 98.19 79 PHE A C 1
ATOM 647 O O . PHE A 1 79 ? -9.844 -2.229 -6.992 1 98.19 79 PHE A O 1
ATOM 654 N N . PRO A 1 80 ? -9.508 0.024 -6.855 1 96.94 80 PRO A N 1
ATOM 655 C CA . PRO A 1 80 ? -10.852 0.35 -7.348 1 96.94 80 PRO A CA 1
ATOM 656 C C . PRO A 1 80 ? -10.953 0.28 -8.867 1 96.94 80 PRO A C 1
ATOM 658 O O . PRO A 1 80 ? -11.5 1.188 -9.5 1 96.94 80 PRO A O 1
ATOM 661 N N . PHE A 1 81 ? -10.484 -0.756 -9.477 1 93.94 81 PHE A N 1
ATOM 662 C CA . PHE A 1 81 ? -10.477 -0.919 -10.93 1 93.94 81 PHE A CA 1
ATOM 663 C C . PHE A 1 81 ? -11.391 -2.064 -11.352 1 93.94 81 PHE A C 1
ATOM 665 O O . PHE A 1 81 ? -12.453 -2.268 -10.758 1 93.94 81 PHE A O 1
ATOM 672 N N . LYS A 1 82 ? -11.164 -2.756 -12.383 1 89.38 82 LYS A N 1
ATOM 673 C CA . LYS A 1 82 ? -12.078 -3.729 -12.969 1 89.38 82 LYS A CA 1
ATOM 674 C C . LYS A 1 82 ? -12.445 -4.816 -11.969 1 89.38 82 LYS A C 1
ATOM 676 O O . LYS A 1 82 ? -13.617 -5.148 -11.797 1 89.38 82 LYS A O 1
ATOM 681 N N . GLU A 1 83 ? -11.453 -5.312 -11.203 1 92.44 83 GLU A N 1
ATOM 682 C CA . GLU A 1 83 ? -11.695 -6.457 -10.336 1 92.44 83 GLU A CA 1
ATOM 683 C C . GLU A 1 83 ? -12.062 -6.004 -8.922 1 92.44 83 GLU A C 1
ATOM 685 O O . GLU A 1 83 ? -12.453 -6.82 -8.086 1 92.44 83 GLU A O 1
ATOM 690 N N . ASN A 1 84 ? -11.984 -4.777 -8.594 1 95.81 84 ASN A N 1
ATOM 691 C CA . ASN A 1 84 ? -12.281 -4.25 -7.266 1 95.81 84 ASN A CA 1
ATOM 692 C C . ASN A 1 84 ? -11.75 -5.164 -6.168 1 95.81 84 ASN A C 1
ATOM 694 O O . ASN A 1 84 ? -12.523 -5.789 -5.441 1 95.81 84 ASN A O 1
ATOM 698 N N . VAL A 1 85 ? -10.562 -5.117 -5.891 1 97.94 85 VAL A N 1
ATOM 699 C CA . VAL A 1 85 ? -9.914 -6.004 -4.926 1 97.94 85 VAL A CA 1
ATOM 700 C C . VAL A 1 85 ? -9.852 -5.32 -3.561 1 97.94 85 VAL A C 1
ATOM 702 O O . VAL A 1 85 ? -9.453 -4.156 -3.457 1 97.94 85 VAL A O 1
ATOM 705 N N . VAL A 1 86 ? -10.312 -5.98 -2.555 1 98.62 86 VAL A N 1
ATOM 706 C CA . VAL A 1 86 ? -10.148 -5.547 -1.172 1 98.62 86 VAL A CA 1
ATOM 707 C C . VAL A 1 86 ? -9.031 -6.348 -0.503 1 98.62 86 VAL A C 1
ATOM 709 O O . VAL A 1 86 ? -9 -7.574 -0.604 1 98.62 86 VAL A O 1
ATOM 712 N N . TYR A 1 87 ? -8.117 -5.648 0.175 1 98.75 87 TYR A N 1
ATOM 713 C CA . TYR A 1 87 ? -6.945 -6.34 0.708 1 98.75 87 TYR A CA 1
ATOM 714 C C . TYR A 1 87 ? -6.512 -5.73 2.037 1 98.75 87 TYR A C 1
ATOM 716 O O . TYR A 1 87 ? -6.961 -4.641 2.404 1 98.75 87 TYR A O 1
ATOM 724 N N . LEU A 1 88 ? -5.773 -6.5 2.811 1 98.88 88 LEU A N 1
ATOM 725 C CA . LEU A 1 88 ? -5.047 -5.988 3.967 1 98.88 88 LEU A CA 1
ATOM 726 C C . LEU A 1 88 ? -3.646 -5.531 3.572 1 98.88 88 LEU A C 1
ATOM 728 O O . LEU A 1 88 ? -2.947 -6.227 2.832 1 98.88 88 LEU A O 1
ATOM 732 N N . SER A 1 89 ? -3.256 -4.391 4.012 1 98.69 89 SER A N 1
ATOM 733 C CA . SER A 1 89 ? -2.025 -3.744 3.566 1 98.69 89 SER A CA 1
ATOM 734 C C . SER A 1 89 ? -0.935 -3.842 4.629 1 98.69 89 SER A C 1
ATOM 736 O O . SER A 1 89 ? -1.117 -3.383 5.758 1 98.69 89 SER A O 1
ATOM 738 N N . PRO A 1 90 ? 0.223 -4.418 4.289 1 98.75 90 PRO A N 1
ATOM 739 C CA . PRO A 1 90 ? 1.356 -4.391 5.219 1 98.75 90 PRO A CA 1
ATOM 740 C C . PRO A 1 90 ? 2.086 -3.047 5.219 1 98.75 90 PRO A C 1
ATOM 742 O O . PRO A 1 90 ? 2.141 -2.369 4.191 1 98.75 90 PRO A O 1
ATOM 745 N N . VAL A 1 91 ? 2.58 -2.781 6.344 1 98.44 91 VAL A N 1
ATOM 746 C CA . VAL A 1 91 ? 3.465 -1.624 6.434 1 98.44 91 VAL A CA 1
ATOM 747 C C . VAL A 1 91 ? 4.785 -1.929 5.734 1 98.44 91 VAL A C 1
ATOM 749 O O . VAL A 1 91 ? 5.398 -2.971 5.977 1 98.44 91 VAL A O 1
ATOM 752 N N . MET A 1 92 ? 5.184 -1.006 4.762 1 97.81 92 MET A N 1
ATOM 753 C CA . MET A 1 92 ? 6.484 -1.175 4.117 1 97.81 92 MET A CA 1
ATOM 754 C C . MET A 1 92 ? 7.617 -0.96 5.109 1 97.81 92 MET A C 1
ATOM 756 O O . MET A 1 92 ? 7.711 0.099 5.734 1 97.81 92 MET A O 1
ATOM 760 N N . ASN A 1 93 ? 8.367 -1.984 5.355 1 97.25 93 ASN A N 1
ATOM 761 C CA . ASN A 1 93 ? 9.562 -1.876 6.184 1 97.25 93 ASN A CA 1
ATOM 762 C C . ASN A 1 93 ? 10.82 -2.25 5.402 1 97.25 93 ASN A C 1
ATOM 764 O O . ASN A 1 93 ? 10.75 -2.551 4.211 1 97.25 93 ASN A O 1
ATOM 768 N N . MET A 1 94 ? 11.977 -2.117 6.062 1 97 94 MET A N 1
ATOM 769 C CA . MET A 1 94 ? 13.266 -2.289 5.402 1 97 94 MET A CA 1
ATOM 770 C C . MET A 1 94 ? 13.375 -3.67 4.766 1 97 94 MET A C 1
ATOM 772 O O . MET A 1 94 ? 13.859 -3.805 3.641 1 97 94 MET A O 1
ATOM 776 N N . GLU A 1 95 ? 12.914 -4.707 5.48 1 98.25 95 GLU A N 1
ATOM 777 C CA . GLU A 1 95 ? 13.062 -6.074 4.992 1 98.25 95 GLU A CA 1
ATOM 778 C C . GLU A 1 95 ? 12.125 -6.352 3.82 1 98.25 95 GLU A C 1
ATOM 780 O O . GLU A 1 95 ? 12.523 -6.98 2.836 1 98.25 95 GLU A O 1
ATOM 785 N N . LEU A 1 96 ? 10.859 -5.883 3.914 1 98.62 96 LEU A N 1
ATOM 786 C CA . LEU A 1 96 ? 9.898 -6.066 2.828 1 98.62 96 LEU A CA 1
ATOM 787 C C . LEU A 1 96 ? 10.336 -5.305 1.583 1 98.62 96 LEU A C 1
ATOM 789 O O . LEU A 1 96 ? 10.336 -5.852 0.479 1 98.62 96 LEU A O 1
ATOM 793 N N . TYR A 1 97 ? 10.703 -4.086 1.752 1 98.06 97 TYR A N 1
ATOM 794 C CA . TYR A 1 97 ? 11.203 -3.279 0.646 1 98.06 97 TYR A CA 1
ATOM 795 C C . TYR A 1 97 ? 12.461 -3.898 0.051 1 98.06 97 TYR A C 1
ATOM 797 O O . TYR A 1 97 ? 12.609 -3.98 -1.172 1 98.06 97 TYR A O 1
ATOM 805 N N . GLY A 1 98 ? 13.352 -4.277 0.918 1 97.44 98 GLY A N 1
ATOM 806 C CA . GLY A 1 98 ? 14.648 -4.809 0.519 1 97.44 98 GLY A CA 1
ATOM 807 C C . GLY A 1 98 ? 14.547 -6.105 -0.264 1 97.44 98 GLY A C 1
ATOM 808 O O . GLY A 1 98 ? 15.188 -6.258 -1.309 1 97.44 98 GLY A O 1
ATOM 809 N N . ILE A 1 99 ? 13.75 -7.07 0.225 1 98.5 99 ILE A N 1
ATOM 810 C CA . ILE A 1 99 ? 13.703 -8.375 -0.423 1 98.5 99 ILE A CA 1
ATOM 811 C C . ILE A 1 99 ? 13.141 -8.227 -1.835 1 98.5 99 ILE A C 1
ATOM 813 O O . ILE A 1 99 ? 13.57 -8.93 -2.756 1 98.5 99 ILE A O 1
ATOM 817 N N . HIS A 1 100 ? 12.148 -7.34 -2.018 1 98.38 100 HIS A N 1
ATOM 818 C CA . HIS A 1 100 ? 11.586 -7.105 -3.344 1 98.38 100 HIS A CA 1
ATOM 819 C C . HIS A 1 100 ? 12.641 -6.535 -4.293 1 98.38 100 HIS A C 1
ATOM 821 O O . HIS A 1 100 ? 12.828 -7.051 -5.398 1 98.38 100 HIS A O 1
ATOM 827 N N . ASN A 1 101 ? 13.344 -5.516 -3.844 1 97.19 101 ASN A N 1
ATOM 828 C CA . ASN A 1 101 ? 14.367 -4.895 -4.684 1 97.19 101 ASN A CA 1
ATOM 829 C C . ASN A 1 101 ? 15.516 -5.855 -4.969 1 97.19 101 ASN A C 1
ATOM 831 O O . ASN A 1 101 ? 16.031 -5.906 -6.09 1 97.19 101 ASN A O 1
ATOM 835 N N . ARG A 1 102 ? 15.992 -6.539 -3.939 1 97.56 102 ARG A N 1
ATOM 836 C CA . ARG A 1 102 ? 17.078 -7.492 -4.117 1 97.56 102 ARG A CA 1
ATOM 837 C C . ARG A 1 102 ? 16.688 -8.625 -5.055 1 97.56 102 ARG A C 1
ATOM 839 O O . ARG A 1 102 ? 17.5 -9.109 -5.84 1 97.56 102 ARG A O 1
ATOM 846 N N . PHE A 1 103 ? 15.414 -9.117 -5.004 1 97.88 103 PHE A N 1
ATOM 847 C CA . PHE A 1 103 ? 14.914 -10.133 -5.926 1 97.88 103 PHE A CA 1
ATOM 848 C C . PHE A 1 103 ? 15.062 -9.672 -7.367 1 97.88 103 PHE A C 1
ATOM 850 O O . PHE A 1 103 ? 15.648 -10.375 -8.195 1 97.88 103 PHE A O 1
ATOM 857 N N . TYR A 1 104 ? 14.57 -8.469 -7.672 1 96.69 104 TYR A N 1
ATOM 858 C CA . TYR A 1 104 ? 14.594 -7.992 -9.055 1 96.69 104 TYR A CA 1
ATOM 859 C C . TYR A 1 104 ? 16.016 -7.672 -9.492 1 96.69 104 TYR A C 1
ATOM 861 O O . TYR A 1 104 ? 16.359 -7.824 -10.664 1 96.69 104 TYR A O 1
ATOM 869 N N . SER A 1 105 ? 16.859 -7.195 -8.555 1 96.12 105 SER A N 1
ATOM 870 C CA . SER A 1 105 ? 18.266 -6.984 -8.883 1 96.12 105 SER A CA 1
ATOM 871 C C . SER A 1 105 ? 18.969 -8.297 -9.219 1 96.12 105 SER A C 1
ATOM 873 O O . SER A 1 105 ? 19.734 -8.375 -10.18 1 96.12 105 SER A O 1
ATOM 875 N N . PHE A 1 106 ? 18.719 -9.352 -8.414 1 96.12 106 PHE A N 1
ATOM 876 C CA . PHE A 1 106 ? 19.328 -10.664 -8.594 1 96.12 106 PHE A CA 1
ATOM 877 C C . PHE A 1 106 ? 18.891 -11.289 -9.914 1 96.12 106 PHE A C 1
ATOM 879 O O . PHE A 1 106 ? 19.688 -11.93 -10.602 1 96.12 106 PHE A O 1
ATOM 886 N N . PHE A 1 107 ? 17.594 -11.109 -10.391 1 95.25 107 PHE A N 1
ATOM 887 C CA . PHE A 1 107 ? 17.047 -11.789 -11.555 1 95.25 107 PHE A CA 1
ATOM 888 C C . PHE A 1 107 ? 17.031 -10.867 -12.766 1 95.25 107 PHE A C 1
ATOM 890 O O . PHE A 1 107 ? 16.406 -11.188 -13.781 1 95.25 107 PHE A O 1
ATOM 897 N N . LYS A 1 108 ? 17.656 -9.672 -12.602 1 90.12 108 LYS A N 1
ATOM 898 C CA . LYS A 1 108 ? 17.641 -8.656 -13.648 1 90.12 108 LYS A CA 1
ATOM 899 C C . LYS A 1 108 ? 18.125 -9.227 -14.977 1 90.12 108 LYS A C 1
ATOM 901 O O . LYS A 1 108 ? 17.609 -8.883 -16.031 1 90.12 108 LYS A O 1
ATOM 906 N N . ASN A 1 109 ? 19.016 -10.055 -15.062 1 82.44 109 ASN A N 1
ATOM 907 C CA . ASN A 1 109 ? 19.609 -10.578 -16.281 1 82.44 109 ASN A CA 1
ATOM 908 C C . ASN A 1 109 ? 19.031 -11.938 -16.656 1 82.44 109 ASN A C 1
ATOM 910 O O . ASN A 1 109 ? 19.578 -12.641 -17.516 1 82.44 109 ASN A O 1
ATOM 914 N N . HIS A 1 110 ? 17.875 -12.258 -16.094 1 83.31 110 HIS A N 1
ATOM 915 C CA . HIS A 1 110 ? 17.344 -13.594 -16.344 1 83.31 110 HIS A CA 1
ATOM 916 C C . HIS A 1 110 ? 16.25 -13.555 -17.406 1 83.31 110 HIS A C 1
ATOM 918 O O . HIS A 1 110 ? 15.617 -14.578 -17.688 1 83.31 110 HIS A O 1
ATOM 924 N N . ASN A 1 111 ? 16.031 -12.508 -18.094 1 79.19 111 ASN A N 1
ATOM 925 C CA . ASN A 1 111 ? 15.133 -12.359 -19.219 1 79.19 111 ASN A CA 1
ATOM 926 C C . ASN A 1 111 ? 13.719 -12.828 -18.875 1 79.19 111 ASN A C 1
ATOM 928 O O . ASN A 1 111 ? 13.117 -13.602 -19.625 1 79.19 111 ASN A O 1
ATOM 932 N N . LEU A 1 112 ? 13.242 -12.602 -17.781 1 85.88 112 LEU A N 1
ATOM 933 C CA . LEU A 1 112 ? 11.867 -12.914 -17.391 1 85.88 112 LEU A CA 1
ATOM 934 C C . LEU A 1 112 ? 10.93 -11.766 -17.75 1 85.88 112 LEU A C 1
ATOM 936 O O . LEU A 1 112 ? 11.32 -10.602 -17.688 1 85.88 112 LEU A O 1
ATOM 940 N N . LYS A 1 113 ? 9.859 -12.203 -18.266 1 88.75 113 LYS A N 1
ATOM 941 C CA . LYS A 1 113 ? 8.812 -11.227 -18.516 1 88.75 113 LYS A CA 1
ATOM 942 C C . LYS A 1 113 ? 7.914 -11.047 -17.297 1 88.75 113 LYS A C 1
ATOM 944 O O . LYS A 1 113 ? 7.051 -11.891 -17.031 1 88.75 113 LYS A O 1
ATOM 949 N N . TYR A 1 114 ? 8.086 -9.969 -16.656 1 91.56 114 TYR A N 1
ATOM 950 C CA . TYR A 1 114 ? 7.391 -9.734 -15.398 1 91.56 114 TYR A CA 1
ATOM 951 C C . TYR A 1 114 ? 6.066 -9.016 -15.641 1 91.56 114 TYR A C 1
ATOM 953 O O . TYR A 1 114 ? 5.922 -8.266 -16.609 1 91.56 114 TYR A O 1
ATOM 961 N N . GLY A 1 115 ? 5.141 -9.336 -14.742 1 90.94 115 GLY A N 1
ATOM 962 C CA . GLY A 1 115 ? 3.941 -8.516 -14.68 1 90.94 115 GLY A CA 1
ATOM 963 C C . GLY A 1 115 ? 4.215 -7.094 -14.219 1 90.94 115 GLY A C 1
ATOM 964 O O . GLY A 1 115 ? 4.996 -6.875 -13.289 1 90.94 115 GLY A O 1
ATOM 965 N N . ASP A 1 116 ? 3.535 -6.125 -14.758 1 90.69 116 ASP A N 1
ATOM 966 C CA . ASP A 1 116 ? 3.826 -4.703 -14.586 1 90.69 116 ASP A CA 1
ATOM 967 C C . ASP A 1 116 ? 3.564 -4.266 -13.148 1 90.69 116 ASP A C 1
ATOM 969 O O . ASP A 1 116 ? 4.273 -3.408 -12.617 1 90.69 116 ASP A O 1
ATOM 973 N N . TYR A 1 117 ? 2.635 -4.926 -12.5 1 91 117 TYR A N 1
ATOM 974 C CA . TYR A 1 117 ? 2.119 -4.438 -11.227 1 91 117 TYR A CA 1
ATOM 975 C C . TYR A 1 117 ? 3.096 -4.73 -10.094 1 91 117 TYR A C 1
ATOM 977 O O . TYR A 1 117 ? 3.004 -4.137 -9.016 1 91 117 TYR A O 1
ATOM 985 N N . TYR A 1 118 ? 4.051 -5.605 -10.391 1 94.38 118 TYR A N 1
ATOM 986 C CA . TYR A 1 118 ? 4.914 -6.047 -9.297 1 94.38 118 TYR A CA 1
ATOM 987 C C . TYR A 1 118 ? 6.348 -5.574 -9.508 1 94.38 118 TYR A C 1
ATOM 989 O O . TYR A 1 118 ? 7.242 -5.914 -8.734 1 94.38 118 TYR A O 1
ATOM 997 N N . LEU A 1 119 ? 6.586 -4.812 -10.547 1 95.69 119 LEU A N 1
ATOM 998 C CA . LEU A 1 119 ? 7.914 -4.281 -10.828 1 95.69 119 LEU A CA 1
ATOM 999 C C . LEU A 1 119 ? 8.32 -3.258 -9.773 1 95.69 119 LEU A C 1
ATOM 1001 O O . LEU A 1 119 ? 7.465 -2.631 -9.148 1 95.69 119 LEU A O 1
ATOM 1005 N N . PRO A 1 120 ? 9.688 -3.119 -9.617 1 95.31 120 PRO A N 1
ATOM 1006 C CA . PRO A 1 120 ? 10.148 -2.041 -8.734 1 95.31 120 PRO A CA 1
ATOM 1007 C C . PRO A 1 120 ? 9.539 -0.687 -9.102 1 95.31 120 PRO A C 1
ATOM 1009 O O . PRO A 1 120 ? 9.352 -0.385 -10.281 1 95.31 120 PRO A O 1
ATOM 1012 N N . GLU A 1 121 ? 9.203 0.137 -8.156 1 95.69 121 GLU A N 1
ATOM 1013 C CA . GLU A 1 121 ? 8.648 1.482 -8.258 1 95.69 121 GLU A CA 1
ATOM 1014 C C . GLU A 1 121 ? 7.148 1.439 -8.539 1 95.69 121 GLU A C 1
ATOM 1016 O O . GLU A 1 121 ? 6.488 2.48 -8.57 1 95.69 121 GLU A O 1
ATOM 1021 N N . LYS A 1 122 ? 6.578 0.209 -8.727 1 96.88 122 LYS A N 1
ATOM 1022 C CA . LYS A 1 122 ? 5.156 0.08 -9.031 1 96.88 122 LYS A CA 1
ATOM 1023 C C . LYS A 1 122 ? 4.453 -0.825 -8.031 1 96.88 122 LYS A C 1
ATOM 1025 O O . LYS A 1 122 ? 3.223 -0.856 -7.969 1 96.88 122 LYS A O 1
ATOM 1030 N N . TRP A 1 123 ? 5.262 -1.444 -7.227 1 97.94 123 TRP A N 1
ATOM 1031 C CA . TRP A 1 123 ? 4.797 -2.537 -6.379 1 97.94 123 TRP A CA 1
ATOM 1032 C C . TRP A 1 123 ? 3.994 -2.004 -5.195 1 97.94 123 TRP A C 1
ATOM 1034 O O . TRP A 1 123 ? 4.445 -1.103 -4.484 1 97.94 123 TRP A O 1
ATOM 1044 N N . VAL A 1 124 ? 2.721 -2.559 -5.051 1 98.31 124 VAL A N 1
ATOM 1045 C CA . VAL A 1 124 ? 1.894 -2.355 -3.865 1 98.31 124 VAL A CA 1
ATOM 1046 C C . VAL A 1 124 ? 1.708 -3.682 -3.133 1 98.31 124 VAL A C 1
ATOM 1048 O O . VAL A 1 124 ? 0.812 -4.461 -3.465 1 98.31 124 VAL A O 1
ATOM 1051 N N . PRO A 1 125 ? 2.564 -3.936 -2.125 1 98.56 125 PRO A N 1
ATOM 1052 C CA . PRO A 1 125 ? 2.387 -5.188 -1.387 1 98.56 125 PRO A CA 1
ATOM 1053 C C . PRO A 1 125 ? 1.023 -5.281 -0.704 1 98.56 125 PRO A C 1
ATOM 1055 O O . PRO A 1 125 ? 0.553 -4.301 -0.122 1 98.56 125 PRO A O 1
ATOM 1058 N N . HIS A 1 126 ? 0.354 -6.441 -0.832 1 98.75 126 HIS A N 1
ATOM 1059 C CA . HIS A 1 126 ? -1 -6.602 -0.315 1 98.75 126 HIS A CA 1
ATOM 1060 C C . HIS A 1 126 ? -1.333 -8.07 -0.09 1 98.75 126 HIS A C 1
ATOM 1062 O O . HIS A 1 126 ? -0.719 -8.953 -0.698 1 98.75 126 HIS A O 1
ATOM 1068 N N . CYS A 1 127 ? -2.213 -8.266 0.796 1 98.75 127 CYS A N 1
ATOM 1069 C CA . CYS A 1 127 ? -2.842 -9.57 0.993 1 98.75 127 CYS A CA 1
ATOM 1070 C C . CYS A 1 127 ? -4.336 -9.5 0.704 1 98.75 127 CYS A C 1
ATOM 1072 O O . CYS A 1 127 ? -5.102 -8.961 1.502 1 98.75 127 CYS A O 1
ATOM 1074 N N . THR A 1 128 ? -4.758 -10.102 -0.418 1 98 128 THR A N 1
ATOM 1075 C CA . THR A 1 128 ? -6.133 -10.023 -0.904 1 98 128 THR A CA 1
ATOM 1076 C C . THR A 1 128 ? -7.078 -10.766 0.033 1 98 128 THR A C 1
ATOM 1078 O O . THR A 1 128 ? -6.793 -11.891 0.451 1 98 128 THR A O 1
ATOM 1081 N N . VAL A 1 129 ? -8.18 -10.156 0.338 1 98.19 129 VAL A N 1
ATOM 1082 C CA . VAL A 1 129 ? -9.203 -10.805 1.153 1 98.19 129 VAL A CA 1
ATOM 1083 C C . VAL A 1 129 ? -10.43 -11.102 0.297 1 98.19 129 VAL A C 1
ATOM 1085 O O . VAL A 1 129 ? -11.125 -12.094 0.529 1 98.19 129 VAL A O 1
ATOM 1088 N N . ALA A 1 130 ? -10.742 -10.242 -0.653 1 98.06 130 ALA A N 1
ATOM 1089 C CA . ALA A 1 130 ? -11.844 -10.445 -1.592 1 98.06 130 ALA A CA 1
ATOM 1090 C C . ALA A 1 130 ? -11.547 -9.789 -2.936 1 98.06 130 ALA A C 1
ATOM 1092 O O . ALA A 1 130 ? -10.938 -8.719 -2.986 1 98.06 130 ALA A O 1
ATOM 1093 N N . SER A 1 131 ? -11.953 -10.406 -4.059 1 97.06 131 SER A N 1
ATOM 1094 C CA . SER A 1 131 ? -11.695 -9.906 -5.406 1 97.06 131 SER A CA 1
ATOM 1095 C C . SER A 1 131 ? -12.859 -10.203 -6.34 1 97.06 131 SER A C 1
ATOM 1097 O O . SER A 1 131 ? -13.766 -10.969 -5.988 1 97.06 131 SER A O 1
ATOM 1099 N N . ARG A 1 132 ? -12.859 -9.5 -7.48 1 97.25 132 ARG A N 1
ATOM 1100 C CA . ARG A 1 132 ? -13.938 -9.594 -8.461 1 97.25 132 ARG A CA 1
ATOM 1101 C C . ARG A 1 132 ? -15.266 -9.148 -7.867 1 97.25 132 ARG A C 1
ATOM 1103 O O . ARG A 1 132 ? -16.266 -9.867 -7.949 1 97.25 132 ARG A O 1
ATOM 1110 N N . LEU A 1 133 ? -15.281 -8.016 -7.379 1 98 133 LEU A N 1
ATOM 1111 C CA . LEU A 1 133 ? -16.391 -7.516 -6.574 1 98 133 LEU A CA 1
ATOM 1112 C C . LEU A 1 133 ? -17.172 -6.445 -7.332 1 98 133 LEU A C 1
ATOM 1114 O O . LEU A 1 133 ? -16.578 -5.629 -8.039 1 98 133 LEU A O 1
ATOM 1118 N N . ASP A 1 134 ? -18.422 -6.453 -7.234 1 96.88 134 ASP A N 1
ATOM 1119 C CA . ASP A 1 134 ? -19.172 -5.246 -7.566 1 96.88 134 ASP A CA 1
ATOM 1120 C C . ASP A 1 134 ? -19.188 -4.266 -6.398 1 96.88 134 ASP A C 1
ATOM 1122 O O . ASP A 1 134 ? -18.594 -4.539 -5.348 1 96.88 134 ASP A O 1
ATOM 1126 N N . ILE A 1 135 ? -19.891 -3.143 -6.582 1 94.75 135 ILE A N 1
ATOM 1127 C CA . ILE A 1 135 ? -19.797 -2.074 -5.594 1 94.75 135 ILE A CA 1
ATOM 1128 C C . ILE A 1 135 ? -20.438 -2.527 -4.285 1 94.75 135 ILE A C 1
ATOM 1130 O O . ILE A 1 135 ? -19.953 -2.207 -3.201 1 94.75 135 ILE A O 1
ATOM 1134 N N . ASN A 1 136 ? -21.516 -3.26 -4.293 1 97 136 ASN A N 1
ATOM 1135 C CA . ASN A 1 136 ? -22.156 -3.746 -3.084 1 97 136 ASN A CA 1
ATOM 1136 C C . ASN A 1 136 ? -21.281 -4.746 -2.336 1 97 136 ASN A C 1
ATOM 1138 O O . ASN A 1 136 ? -21.266 -4.766 -1.104 1 97 136 ASN A O 1
ATOM 1142 N N . GLU A 1 137 ? -20.594 -5.539 -3.037 1 98.38 137 GLU A N 1
ATOM 1143 C CA . GLU A 1 137 ? -19.688 -6.512 -2.434 1 98.38 137 GLU A CA 1
ATOM 1144 C C . GLU A 1 137 ? -18.469 -5.828 -1.817 1 98.38 137 GLU A C 1
ATOM 1146 O O . GLU A 1 137 ? -17.953 -6.273 -0.791 1 98.38 137 GLU A O 1
ATOM 1151 N N . VAL A 1 138 ? -17.984 -4.785 -2.498 1 98.12 138 VAL A N 1
ATOM 1152 C CA . VAL A 1 138 ? -16.922 -4 -1.896 1 98.12 138 VAL A CA 1
ATOM 1153 C C . VAL A 1 138 ? -17.375 -3.445 -0.549 1 98.12 138 VAL A C 1
ATOM 1155 O O . VAL A 1 138 ? -16.688 -3.598 0.461 1 98.12 138 VAL A O 1
ATOM 1158 N N . ILE A 1 139 ? -18.578 -2.902 -0.506 1 97.06 139 ILE A N 1
ATOM 1159 C CA . ILE A 1 139 ? -19.141 -2.291 0.697 1 97.06 139 ILE A CA 1
ATOM 1160 C C . ILE A 1 139 ? -19.297 -3.348 1.788 1 97.06 139 ILE A C 1
ATOM 1162 O O . ILE A 1 139 ? -18.891 -3.131 2.932 1 97.06 139 ILE A O 1
ATOM 1166 N N . SER A 1 140 ? -19.859 -4.477 1.434 1 98.06 140 SER A N 1
ATOM 1167 C CA . SER A 1 140 ? -20.031 -5.562 2.389 1 98.06 140 SER A CA 1
ATOM 1168 C C . SER A 1 140 ? -18.688 -6.047 2.932 1 98.06 140 SER A C 1
ATOM 1170 O O . SER A 1 140 ? -18.562 -6.324 4.125 1 98.06 140 SER A O 1
ATOM 1172 N N . SER A 1 141 ? -17.703 -6.156 2.092 1 98.25 141 SER A N 1
ATOM 1173 C CA . SER A 1 141 ? -16.375 -6.594 2.506 1 98.25 141 SER A CA 1
ATOM 1174 C C . SER A 1 141 ? -15.758 -5.629 3.516 1 98.25 141 SER A C 1
ATOM 1176 O O . SER A 1 141 ? -15.297 -6.043 4.582 1 98.25 141 SER A O 1
ATOM 1178 N N . ILE A 1 142 ? -15.828 -4.352 3.182 1 97.5 142 ILE A N 1
ATOM 1179 C CA . ILE A 1 142 ? -15.234 -3.326 4.035 1 97.5 142 ILE A CA 1
ATOM 1180 C C . ILE A 1 142 ? -15.945 -3.301 5.383 1 97.5 142 ILE A C 1
ATOM 1182 O O . ILE A 1 142 ? -15.305 -3.219 6.434 1 97.5 142 ILE A O 1
ATOM 1186 N N . THR A 1 143 ? -17.281 -3.369 5.344 1 96.75 143 THR A N 1
ATOM 1187 C CA . THR A 1 143 ? -18.062 -3.342 6.578 1 96.75 143 THR A CA 1
ATOM 1188 C C . THR A 1 143 ? -17.719 -4.535 7.465 1 96.75 143 THR A C 1
ATOM 1190 O O . THR A 1 143 ? -17.5 -4.379 8.664 1 96.75 143 THR A O 1
ATOM 1193 N N . THR A 1 144 ? -17.594 -5.703 6.898 1 97.69 144 THR A N 1
ATOM 1194 C CA . THR A 1 144 ? -17.266 -6.922 7.633 1 97.69 144 THR A CA 1
ATOM 1195 C C . THR A 1 144 ? -15.859 -6.836 8.227 1 97.69 144 THR A C 1
ATOM 1197 O O . THR A 1 144 ? -15.664 -7.141 9.406 1 97.69 144 THR A O 1
ATOM 1200 N N . ILE A 1 145 ? -14.867 -6.402 7.445 1 97.75 145 ILE A N 1
ATOM 1201 C CA . ILE A 1 145 ? -13.484 -6.336 7.902 1 97.75 145 ILE A CA 1
ATOM 1202 C C . ILE A 1 145 ? -13.367 -5.316 9.031 1 97.75 145 ILE A C 1
ATOM 1204 O O . ILE A 1 145 ? -12.711 -5.578 10.039 1 97.75 145 ILE A O 1
ATOM 1208 N N . LYS A 1 146 ? -13.977 -4.207 8.82 1 95 146 LYS A N 1
ATOM 1209 C CA . LYS A 1 146 ? -13.867 -3.145 9.812 1 95 146 LYS A CA 1
ATOM 1210 C C . LYS A 1 146 ? -14.367 -3.615 11.18 1 95 146 LYS A C 1
ATOM 1212 O O . LYS A 1 146 ? -13.797 -3.244 12.211 1 95 146 LYS A O 1
ATOM 1217 N N . GLU A 1 147 ? -15.422 -4.418 11.18 1 93.69 147 GLU A N 1
ATOM 1218 C CA . GLU A 1 147 ? -15.992 -4.906 12.43 1 93.69 147 GLU A CA 1
ATOM 1219 C C . GLU A 1 147 ? -15.023 -5.824 13.164 1 93.69 147 GLU A C 1
ATOM 1221 O O . GLU A 1 147 ? -15.047 -5.898 14.398 1 93.69 147 GLU A O 1
ATOM 1226 N N . GLU A 1 148 ? -14.133 -6.418 12.438 1 93.25 148 GLU A N 1
ATOM 1227 C CA . GLU A 1 148 ? -13.328 -7.496 13.008 1 93.25 148 GLU A CA 1
ATOM 1228 C C . GLU A 1 148 ? -11.852 -7.137 13.031 1 93.25 148 GLU A C 1
ATOM 1230 O O . GLU A 1 148 ? -11.055 -7.793 13.703 1 93.25 148 GLU A O 1
ATOM 1235 N N . PHE A 1 149 ? -11.5 -6.066 12.383 1 95.62 149 PHE A N 1
ATOM 1236 C CA . PHE A 1 149 ? -10.094 -5.859 12.07 1 95.62 149 PHE A CA 1
ATOM 1237 C C . PHE A 1 149 ? -9.312 -5.473 13.32 1 95.62 149 PHE A C 1
ATOM 1239 O O . PHE A 1 149 ? -9.734 -4.598 14.078 1 95.62 149 PHE A O 1
ATOM 1246 N N . LYS A 1 150 ? -8.18 -6.172 13.484 1 96.31 150 LYS A N 1
ATOM 1247 C CA . LYS A 1 150 ? -7.148 -5.883 14.477 1 96.31 150 LYS A CA 1
ATOM 1248 C C . LYS A 1 150 ? -5.758 -5.879 13.844 1 96.31 150 LYS A C 1
ATOM 1250 O O . LYS A 1 150 ? -5.453 -6.715 12.992 1 96.31 150 LYS A O 1
ATOM 1255 N N . VAL A 1 151 ? -4.992 -4.91 14.289 1 97.81 151 VAL A N 1
ATOM 1256 C CA . VAL A 1 151 ? -3.607 -4.867 13.836 1 97.81 151 VAL A CA 1
ATOM 1257 C C . VAL A 1 151 ? -2.898 -6.164 14.211 1 97.81 151 VAL A C 1
ATOM 1259 O O . VAL A 1 151 ? -3.07 -6.676 15.32 1 97.81 151 VAL A O 1
ATOM 1262 N N . PHE A 1 152 ? -2.125 -6.68 13.305 1 98.56 152 PHE A N 1
ATOM 1263 C CA . PHE A 1 152 ? -1.379 -7.898 13.586 1 98.56 152 PHE A CA 1
ATOM 1264 C C . PHE A 1 152 ? -0.074 -7.934 12.797 1 98.56 152 PHE A C 1
ATOM 1266 O O . PHE A 1 152 ? 0.08 -7.211 11.812 1 98.56 152 PHE A O 1
ATOM 1273 N N . SER A 1 153 ? 0.854 -8.719 13.32 1 98.56 153 SER A N 1
ATOM 1274 C CA . SER A 1 153 ? 2.123 -8.969 12.641 1 98.56 153 SER A CA 1
ATOM 1275 C C . SER A 1 153 ? 2.258 -10.43 12.242 1 98.56 153 SER A C 1
ATOM 1277 O O . SER A 1 153 ? 1.708 -11.312 12.906 1 98.56 153 SER A O 1
ATOM 1279 N N . SER A 1 154 ? 2.887 -10.578 11.188 1 98.81 154 SER A N 1
ATOM 1280 C CA . SER A 1 154 ? 3.123 -11.93 10.703 1 98.81 154 SER A CA 1
ATOM 1281 C C . SER A 1 154 ? 4.598 -12.156 10.398 1 98.81 154 SER A C 1
ATOM 1283 O O . SER A 1 154 ? 5.262 -11.281 9.836 1 98.81 154 SER A O 1
ATOM 1285 N N . LEU A 1 155 ? 5.043 -13.305 10.773 1 98.75 155 LEU A N 1
ATOM 1286 C CA . LEU A 1 155 ? 6.391 -13.727 10.398 1 98.75 155 LEU A CA 1
ATOM 1287 C C . LEU A 1 155 ? 6.402 -14.32 8.984 1 98.75 155 LEU A C 1
ATOM 1289 O O . LEU A 1 155 ? 5.586 -15.18 8.664 1 98.75 155 LEU A O 1
ATOM 1293 N N . VAL A 1 156 ? 7.254 -13.758 8.148 1 98.69 156 VAL A N 1
ATOM 1294 C CA . VAL A 1 156 ? 7.504 -14.32 6.824 1 98.69 156 VAL A CA 1
ATOM 1295 C C . VAL A 1 156 ? 8.734 -15.219 6.871 1 98.69 156 VAL A C 1
ATOM 1297 O O . VAL A 1 156 ? 9.867 -14.727 6.977 1 98.69 156 VAL A O 1
ATOM 1300 N N . LYS A 1 157 ? 8.469 -16.5 6.777 1 97.81 157 LYS A N 1
ATOM 1301 C CA . LYS A 1 157 ? 9.539 -17.469 6.945 1 97.81 157 LYS A CA 1
ATOM 1302 C C . LYS A 1 157 ? 9.719 -18.328 5.688 1 97.81 157 LYS A C 1
ATOM 1304 O O . LYS A 1 157 ? 10.742 -18.984 5.52 1 97.81 157 LYS A O 1
ATOM 1309 N N . TYR A 1 158 ? 8.742 -18.219 4.836 1 98.25 158 TYR A N 1
ATOM 1310 C CA . TYR A 1 158 ? 8.789 -19.047 3.631 1 98.25 158 TYR A CA 1
ATOM 1311 C C . TYR A 1 158 ? 8.398 -18.234 2.402 1 98.25 158 TYR A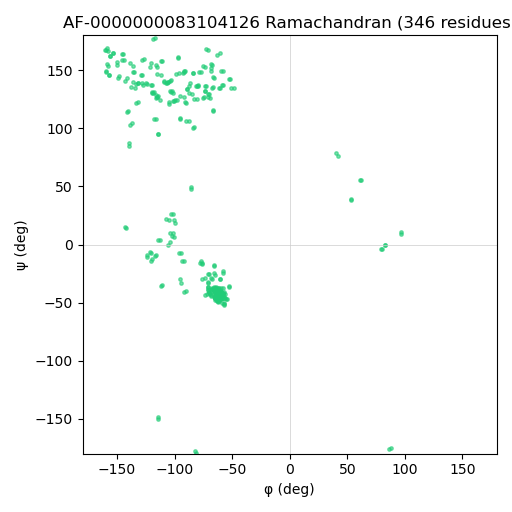 C 1
ATOM 1313 O O . TYR A 1 158 ? 7.598 -17.312 2.494 1 98.25 158 TYR A O 1
ATOM 1321 N N . VAL A 1 159 ? 8.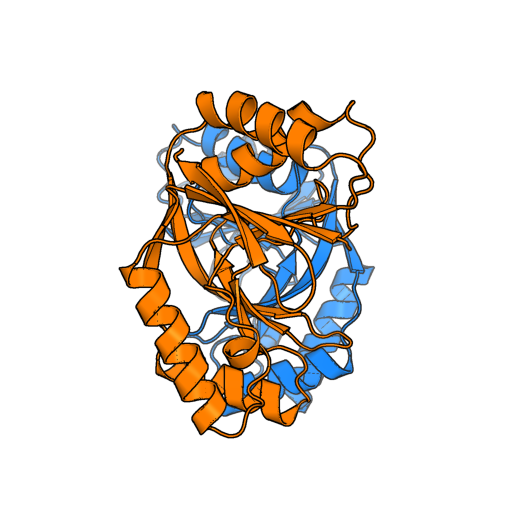992 -18.609 1.308 1 98.62 159 VAL A N 1
ATOM 1322 C CA . VAL A 1 159 ? 8.672 -18.078 -0.015 1 98.62 159 VAL A CA 1
ATOM 1323 C C . VAL A 1 159 ? 8.172 -19.203 -0.915 1 98.62 159 VAL A C 1
ATOM 1325 O O . VAL A 1 159 ? 8.773 -20.281 -0.962 1 98.62 159 VAL A O 1
ATOM 1328 N N . GLY A 1 160 ? 7.086 -18.922 -1.525 1 98.12 160 GLY A N 1
ATOM 1329 C CA . GLY A 1 160 ? 6.516 -19.922 -2.418 1 98.12 160 GLY A CA 1
ATOM 1330 C C . GLY A 1 160 ? 6.586 -19.531 -3.879 1 98.12 160 GLY A C 1
ATOM 1331 O O . GLY A 1 160 ? 6.75 -18.344 -4.199 1 98.12 160 GLY A O 1
ATOM 1332 N N . VAL A 1 161 ? 6.52 -20.5 -4.723 1 97.94 161 VAL A N 1
ATOM 1333 C CA . VAL A 1 161 ? 6.281 -20.328 -6.148 1 97.94 161 VAL A CA 1
ATOM 1334 C C . VAL A 1 161 ? 4.953 -20.984 -6.535 1 97.94 161 VAL A C 1
ATOM 1336 O O . VAL A 1 161 ? 4.711 -22.141 -6.203 1 97.94 161 VAL A O 1
ATOM 1339 N N . ILE A 1 162 ? 4.098 -20.188 -7.176 1 96.69 162 ILE A N 1
ATOM 1340 C CA . ILE A 1 162 ? 2.789 -20.719 -7.551 1 96.69 162 ILE A CA 1
ATOM 1341 C C . ILE A 1 162 ? 2.615 -20.625 -9.07 1 96.69 162 ILE A C 1
ATOM 1343 O O . ILE A 1 162 ? 3.271 -19.828 -9.727 1 96.69 162 ILE A O 1
ATOM 1347 N N . GLN A 1 163 ? 1.843 -21.469 -9.547 1 94.94 163 GLN A N 1
ATOM 1348 C CA . GLN A 1 163 ? 1.605 -21.562 -10.984 1 94.94 163 GLN A CA 1
ATOM 1349 C C . GLN A 1 163 ? 0.116 -21.703 -11.289 1 94.94 163 GLN A C 1
ATOM 1351 O O . GLN A 1 163 ? -0.607 -22.406 -10.586 1 94.94 163 GLN A O 1
ATOM 1356 N N . GLY A 1 164 ? -0.375 -20.859 -12.352 1 86.81 164 GLY A N 1
ATOM 1357 C CA . GLY A 1 164 ? -1.677 -21.125 -12.945 1 86.81 164 GLY A CA 1
ATOM 1358 C C . GLY A 1 164 ? -2.814 -20.438 -12.219 1 86.81 164 GLY A C 1
ATOM 1359 O O . GLY A 1 164 ? -2.582 -19.594 -11.344 1 86.81 164 GLY A O 1
ATOM 1360 N N . GLU A 1 165 ? -4.129 -20.719 -12.641 1 79.38 165 GLU A N 1
ATOM 1361 C CA . GLU A 1 165 ? -5.414 -20.297 -12.094 1 79.38 165 GLU A CA 1
ATOM 1362 C C . GLU A 1 165 ? -6.422 -21.438 -12.102 1 79.38 165 GLU A C 1
ATOM 1364 O O . GLU A 1 165 ? -6.98 -21.766 -13.156 1 79.38 165 GLU A O 1
ATOM 1369 N N . PRO A 1 166 ? -6.695 -22.078 -10.961 1 83.69 166 PRO A N 1
ATOM 1370 C CA . PRO A 1 166 ? -6.297 -21.688 -9.609 1 83.69 166 PRO A CA 1
ATOM 1371 C C . PRO A 1 166 ? -4.82 -21.969 -9.328 1 83.69 166 PRO A C 1
ATOM 1373 O O . PRO A 1 166 ? -4.242 -22.891 -9.914 1 83.69 166 PRO A O 1
ATOM 1376 N N . PRO A 1 167 ? -4.328 -21.203 -8.445 1 89.44 167 PRO A N 1
ATOM 1377 C CA . PRO A 1 167 ? -2.885 -21.328 -8.219 1 89.44 167 PRO A CA 1
ATOM 1378 C C . PRO A 1 167 ? -2.506 -22.609 -7.477 1 89.44 167 PRO A C 1
ATOM 1380 O O . PRO A 1 167 ? -3.213 -23.016 -6.555 1 89.44 167 PRO A O 1
ATOM 1383 N N . LYS A 1 168 ? -1.399 -23.281 -7.992 1 92.88 168 LYS A N 1
ATOM 1384 C CA . LYS A 1 168 ? -0.798 -24.438 -7.344 1 92.88 168 LYS A CA 1
ATOM 1385 C C . LYS A 1 168 ? 0.629 -24.125 -6.895 1 92.88 168 LYS A C 1
ATOM 1387 O O . LYS A 1 168 ? 1.427 -23.594 -7.664 1 92.88 168 LYS A O 1
ATOM 1392 N N . GLU A 1 169 ? 0.845 -24.422 -5.645 1 95.44 169 GLU A N 1
ATOM 1393 C CA . GLU A 1 169 ? 2.193 -24.234 -5.117 1 95.44 169 GLU A CA 1
ATOM 1394 C C . GLU A 1 169 ? 3.1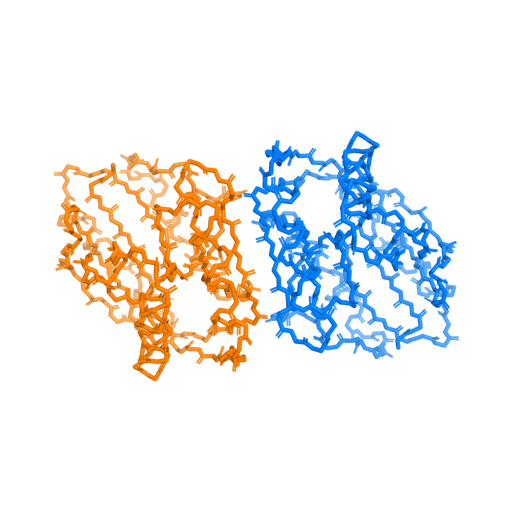62 -25.266 -5.691 1 95.44 169 GLU A C 1
ATOM 1396 O O . GLU A 1 169 ? 2.93 -26.469 -5.586 1 95.44 169 GLU A O 1
ATOM 1401 N N . ILE A 1 170 ? 4.285 -24.828 -6.199 1 96.69 170 ILE A N 1
ATOM 1402 C CA . ILE A 1 170 ? 5.211 -25.781 -6.82 1 96.69 170 ILE A CA 1
ATOM 1403 C C . ILE A 1 170 ? 6.555 -25.719 -6.098 1 96.69 170 ILE A C 1
ATOM 1405 O O . ILE A 1 170 ? 7.434 -26.562 -6.348 1 96.69 170 ILE A O 1
ATOM 1409 N N . ALA A 1 171 ? 6.695 -24.859 -5.246 1 97.75 171 ALA A N 1
ATOM 1410 C CA . ALA A 1 171 ? 7.883 -24.797 -4.395 1 97.75 171 ALA A CA 1
ATOM 1411 C C . ALA A 1 171 ? 7.609 -23.984 -3.133 1 97.75 171 ALA A C 1
ATOM 1413 O O . ALA A 1 171 ? 6.766 -23.078 -3.137 1 97.75 171 ALA A O 1
ATOM 1414 N N . CYS A 1 172 ? 8.188 -24.281 -2.121 1 97.88 172 CYS A N 1
ATOM 1415 C CA . CYS A 1 172 ? 8.172 -23.594 -0.838 1 97.88 172 CYS A CA 1
ATOM 1416 C C . CYS A 1 172 ? 9.555 -23.594 -0.204 1 97.88 172 CYS A C 1
ATOM 1418 O O . CYS A 1 172 ? 10.094 -24.641 0.137 1 97.88 172 CYS A O 1
ATOM 1420 N N . ILE A 1 173 ? 10.141 -22.469 -0.063 1 98.31 173 ILE A N 1
ATOM 1421 C CA . ILE A 1 173 ? 11.531 -22.328 0.349 1 98.31 173 ILE A CA 1
ATOM 1422 C C . ILE A 1 173 ? 11.609 -21.531 1.648 1 98.31 173 ILE A C 1
ATOM 1424 O O . ILE A 1 173 ? 11.008 -20.453 1.764 1 98.31 173 ILE A O 1
ATOM 1428 N N . LYS A 1 174 ? 12.336 -22.078 2.543 1 96.88 174 LYS A N 1
ATOM 1429 C CA . LYS A 1 174 ? 12.492 -21.422 3.834 1 96.88 174 LYS A CA 1
ATOM 1430 C C . LYS A 1 174 ? 13.523 -20.297 3.752 1 96.88 174 LYS A C 1
ATOM 1432 O O . LYS A 1 174 ? 14.562 -20.453 3.113 1 96.88 174 LYS A O 1
ATOM 1437 N N . LEU A 1 175 ? 13.203 -19.203 4.34 1 97.25 175 LEU A N 1
ATOM 1438 C CA . LEU A 1 175 ? 14.148 -18.094 4.469 1 97.25 175 LEU A CA 1
ATOM 1439 C C . LEU A 1 175 ? 15.148 -18.375 5.582 1 97.25 175 LEU A C 1
ATOM 1441 O O . LEU A 1 175 ? 14.797 -18.938 6.617 1 97.25 175 LEU A O 1
ATOM 1445 N N . MET B 1 1 ? 0.212 16.141 19.172 1 64.62 1 MET B N 1
ATOM 1446 C CA . MET B 1 1 ? 1.353 16.438 18.312 1 64.62 1 MET B CA 1
ATOM 1447 C C . MET B 1 1 ? 1.265 17.844 17.75 1 64.62 1 MET B C 1
ATOM 1449 O O . MET B 1 1 ? 0.202 18.281 17.281 1 64.62 1 MET B O 1
ATOM 1453 N N . ASP B 1 2 ? 2.539 18.734 17.797 1 86.94 2 ASP B N 1
ATOM 1454 C CA . ASP B 1 2 ? 2.539 20.172 17.578 1 86.94 2 ASP B CA 1
ATOM 1455 C C . ASP B 1 2 ? 2.846 20.516 16.109 1 86.94 2 ASP B C 1
ATOM 1457 O O . ASP B 1 2 ? 2.33 21.5 15.578 1 86.94 2 ASP B O 1
ATOM 1461 N N . TYR B 1 3 ? 3.664 19.672 15.547 1 95.94 3 TYR B N 1
ATOM 1462 C CA . TYR B 1 3 ? 4.129 20.031 14.211 1 95.94 3 TYR B CA 1
ATOM 1463 C C . TYR B 1 3 ? 4.094 18.828 13.273 1 95.94 3 TYR B C 1
ATOM 1465 O O . TYR B 1 3 ? 4.094 17.688 13.727 1 95.94 3 TYR B O 1
ATOM 1473 N N . GLY B 1 4 ? 3.965 19.094 12.016 1 96.62 4 GLY B N 1
ATOM 1474 C CA . GLY B 1 4 ? 4.059 18.078 10.977 1 96.62 4 GLY B CA 1
ATOM 1475 C C . GLY B 1 4 ? 4.949 18.5 9.82 1 96.62 4 GLY B C 1
ATOM 1476 O O . GLY B 1 4 ? 5.016 19.672 9.469 1 96.62 4 GLY B O 1
ATOM 1477 N N . VAL B 1 5 ? 5.793 17.594 9.297 1 98.19 5 VAL B N 1
ATOM 1478 C CA . VAL B 1 5 ? 6.484 17.766 8.023 1 98.19 5 VAL B CA 1
ATOM 1479 C C . VAL B 1 5 ? 5.719 17.031 6.926 1 98.19 5 VAL B C 1
ATOM 1481 O O . VAL B 1 5 ? 5.449 15.828 7.043 1 98.19 5 VAL B O 1
ATOM 1484 N N . ILE B 1 6 ? 5.379 17.812 5.883 1 98.31 6 ILE B N 1
ATOM 1485 C CA . ILE B 1 6 ? 4.477 17.219 4.898 1 98.31 6 ILE B CA 1
ATOM 1486 C C . ILE B 1 6 ? 5.059 17.391 3.498 1 98.31 6 ILE B C 1
ATOM 1488 O O . ILE B 1 6 ? 5.777 18.359 3.232 1 98.31 6 ILE B O 1
ATOM 1492 N N . LEU B 1 7 ? 4.836 16.406 2.598 1 98.81 7 LEU B N 1
ATOM 1493 C CA . LEU B 1 7 ? 5.113 16.484 1.167 1 98.81 7 LEU B CA 1
ATOM 1494 C C . LEU B 1 7 ? 3.902 17 0.406 1 98.81 7 LEU B C 1
ATOM 1496 O O . LEU B 1 7 ? 2.816 16.422 0.476 1 98.81 7 LEU B O 1
ATOM 1500 N N . TYR B 1 8 ? 4.156 18.094 -0.298 1 98 8 TYR B N 1
ATOM 1501 C CA . TYR B 1 8 ? 3.076 18.672 -1.09 1 98 8 TYR B CA 1
ATOM 1502 C C . TYR B 1 8 ? 2.967 17.984 -2.445 1 98 8 TYR B C 1
ATOM 1504 O O . TYR B 1 8 ? 3.971 17.547 -3.006 1 98 8 TYR B O 1
ATOM 1512 N N . LEU B 1 9 ? 1.746 17.922 -2.928 1 98.62 9 LEU B N 1
ATOM 1513 C CA . LEU B 1 9 ? 1.469 17.391 -4.258 1 98.62 9 LEU B CA 1
ATOM 1514 C C . LEU B 1 9 ? 1.341 18.516 -5.277 1 98.62 9 LEU B C 1
ATOM 1516 O O . LEU B 1 9 ? 1.23 19.688 -4.902 1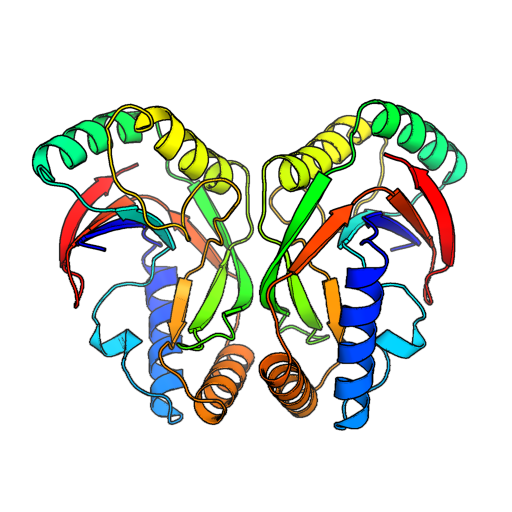 98.62 9 LEU B O 1
ATOM 1520 N N . ASP B 1 10 ? 1.461 18.203 -6.52 1 98.56 10 ASP B N 1
ATOM 1521 C CA . ASP B 1 10 ? 1.408 19.25 -7.539 1 98.56 10 ASP B CA 1
ATOM 1522 C C . ASP B 1 10 ? -0.013 19.781 -7.703 1 98.56 10 ASP B C 1
ATOM 1524 O O . ASP B 1 10 ? -0.961 19.219 -7.148 1 98.56 10 ASP B O 1
ATOM 1528 N N . THR B 1 11 ? -0.148 20.859 -8.406 1 98.12 11 THR B N 1
ATOM 1529 C CA . THR B 1 11 ? -1.397 21.594 -8.492 1 98.12 11 THR B CA 1
ATOM 1530 C C . THR B 1 11 ? -2.496 20.734 -9.109 1 98.12 11 THR B C 1
ATOM 1532 O O . THR B 1 11 ? -3.633 20.734 -8.633 1 98.12 11 THR B O 1
ATOM 1535 N N . LYS B 1 12 ? -2.205 20.031 -10.148 1 98.31 12 LYS B N 1
ATOM 1536 C CA . LYS B 1 12 ? -3.191 19.188 -10.812 1 98.31 12 LYS B CA 1
ATOM 1537 C C . LYS B 1 12 ? -3.725 18.125 -9.852 1 98.31 12 LYS B C 1
ATOM 1539 O O . LYS B 1 12 ? -4.934 17.906 -9.773 1 98.31 12 LYS B O 1
ATOM 1544 N N . SER B 1 13 ? -2.842 17.484 -9.172 1 98.62 13 SER B N 1
ATOM 1545 C CA . SER B 1 13 ? -3.23 16.469 -8.203 1 98.62 13 SER B CA 1
ATOM 1546 C C . SER B 1 13 ? -4.031 17.062 -7.055 1 98.62 13 SER B C 1
ATOM 1548 O O . SER B 1 13 ? -5.012 16.484 -6.594 1 98.62 13 SER B O 1
ATOM 1550 N N . ASN B 1 14 ? -3.625 18.219 -6.59 1 97.94 14 ASN B N 1
ATOM 1551 C CA . ASN B 1 14 ? -4.367 18.922 -5.547 1 97.94 14 ASN B CA 1
ATOM 1552 C C . ASN B 1 14 ? -5.809 19.188 -5.973 1 97.94 14 ASN B C 1
ATOM 1554 O O . ASN B 1 14 ? -6.742 18.953 -5.203 1 97.94 14 ASN B O 1
ATOM 1558 N N . ASN B 1 15 ? -5.984 19.719 -7.102 1 97.88 15 ASN B N 1
ATOM 1559 C CA . ASN B 1 15 ? -7.328 20 -7.602 1 97.88 15 ASN B CA 1
ATOM 1560 C C . ASN B 1 15 ? -8.164 18.734 -7.715 1 97.88 15 ASN B C 1
ATOM 1562 O O . ASN B 1 15 ? -9.336 18.719 -7.324 1 97.88 15 ASN B O 1
ATOM 1566 N N . TYR B 1 16 ? -7.574 17.703 -8.258 1 98.5 16 TYR B N 1
ATOM 1567 C CA . TYR B 1 16 ? -8.266 16.438 -8.398 1 98.5 16 TYR B CA 1
ATOM 1568 C C . TYR B 1 16 ? -8.727 15.906 -7.047 1 98.5 16 TYR B C 1
ATOM 1570 O O . TYR B 1 16 ? -9.883 15.523 -6.883 1 98.5 16 TYR B O 1
ATOM 1578 N N . ILE B 1 17 ? -7.852 15.93 -5.996 1 98.44 17 ILE B N 1
ATOM 1579 C CA . ILE B 1 17 ? -8.156 15.391 -4.68 1 98.44 17 ILE B CA 1
ATOM 1580 C C . ILE B 1 17 ? -9.18 16.266 -3.977 1 98.44 17 ILE B C 1
ATOM 1582 O O . ILE B 1 17 ? -10.086 15.773 -3.303 1 98.44 17 ILE B O 1
ATOM 1586 N N . ASN B 1 18 ? -9.062 17.578 -4.129 1 97.56 18 ASN B N 1
ATOM 1587 C CA . ASN B 1 18 ? -10.062 18.469 -3.553 1 97.56 18 ASN B CA 1
ATOM 1588 C C . ASN B 1 18 ? -11.438 18.234 -4.172 1 97.56 18 ASN B C 1
ATOM 1590 O O . ASN B 1 18 ? -12.453 18.297 -3.479 1 97.56 18 ASN B O 1
ATOM 1594 N N . ASP B 1 19 ? -11.5 18.031 -5.457 1 97.5 19 ASP B N 1
ATOM 1595 C CA . ASP B 1 19 ? -12.766 17.703 -6.102 1 97.5 19 ASP B CA 1
ATOM 1596 C C . ASP B 1 19 ? -13.375 16.438 -5.496 1 97.5 19 ASP B C 1
ATOM 1598 O O . ASP B 1 19 ? -14.578 16.359 -5.27 1 97.5 19 ASP B O 1
ATOM 1602 N N . LEU B 1 20 ? -12.578 15.453 -5.238 1 97.94 20 LEU B N 1
ATOM 1603 C CA . LEU B 1 20 ? -13.047 14.234 -4.598 1 97.94 20 LEU B CA 1
ATOM 1604 C C . LEU B 1 20 ? -13.578 14.523 -3.199 1 97.94 20 LEU B C 1
ATOM 1606 O O . LEU B 1 20 ? -14.648 14.031 -2.818 1 97.94 20 LEU B O 1
ATOM 1610 N N . ARG B 1 21 ? -12.836 15.297 -2.455 1 97.75 21 ARG B N 1
ATOM 1611 C CA . ARG B 1 21 ? -13.266 15.68 -1.111 1 97.75 21 ARG B CA 1
ATOM 1612 C C . ARG B 1 21 ? -14.633 16.344 -1.141 1 97.75 21 ARG B C 1
ATOM 1614 O O . ARG B 1 21 ? -15.5 16.031 -0.326 1 97.75 21 ARG B O 1
ATOM 1621 N N . TYR B 1 22 ? -14.812 17.234 -2.031 1 97.12 22 TYR B N 1
ATOM 1622 C CA . TYR B 1 22 ? -16.078 17.953 -2.133 1 97.12 22 TYR B CA 1
ATOM 1623 C C . TYR B 1 22 ? -17.219 17 -2.514 1 97.12 22 TYR B C 1
ATOM 1625 O O . TYR B 1 22 ? -18.312 17.078 -1.95 1 97.12 22 TYR B O 1
ATOM 1633 N N . LYS B 1 23 ? -17 16.156 -3.48 1 97.56 23 LYS B N 1
ATOM 1634 C CA . LYS B 1 23 ? -18.016 15.203 -3.896 1 97.56 23 LYS B CA 1
ATOM 1635 C C . LYS B 1 23 ? -18.406 14.289 -2.742 1 97.56 23 LYS B C 1
ATOM 1637 O O . LYS B 1 23 ? -19.594 13.977 -2.568 1 97.56 23 LYS B O 1
ATOM 1642 N N . ILE B 1 24 ? -17.438 13.859 -1.964 1 97.88 24 ILE B N 1
ATOM 1643 C CA . ILE B 1 24 ? -17.688 13.008 -0.807 1 97.88 24 ILE B CA 1
ATOM 1644 C C . ILE B 1 24 ? -18.578 13.734 0.192 1 97.88 24 ILE B C 1
ATOM 1646 O O . ILE B 1 24 ? -19.562 13.164 0.685 1 97.88 24 ILE B O 1
ATOM 1650 N N . CYS B 1 25 ? -18.281 14.93 0.441 1 97.31 25 CYS B N 1
ATOM 1651 C CA . CYS B 1 25 ? -19.094 15.719 1.367 1 97.31 25 CYS B CA 1
ATOM 1652 C C . CYS B 1 25 ? -20.5 15.922 0.833 1 97.31 25 CYS B C 1
ATOM 1654 O O . CYS B 1 25 ? -21.469 15.859 1.59 1 97.31 25 CYS B O 1
ATOM 1656 N N . ASN B 1 26 ? -20.594 16.141 -0.383 1 96.94 26 ASN B N 1
ATOM 1657 C CA . ASN B 1 26 ? -21.891 16.328 -1.005 1 96.94 26 ASN B CA 1
ATOM 1658 C C . ASN B 1 26 ? -22.734 15.055 -0.945 1 96.94 26 ASN B C 1
ATOM 1660 O O . ASN B 1 26 ? -23.953 15.109 -1.112 1 96.94 26 ASN B O 1
ATOM 1664 N N . ASN B 1 27 ? -22.031 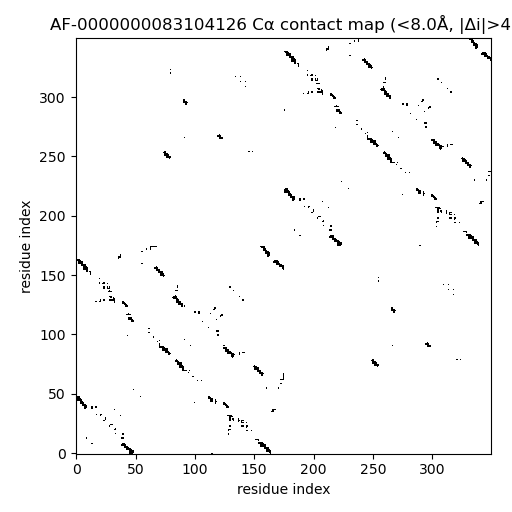13.961 -0.715 1 96.69 27 ASN B N 1
ATOM 1665 C CA . ASN B 1 27 ? -22.75 12.688 -0.616 1 96.69 27 ASN B CA 1
ATOM 1666 C C . ASN B 1 27 ? -22.938 12.266 0.838 1 96.69 27 ASN B C 1
ATOM 1668 O O . ASN B 1 27 ? -22.938 11.078 1.146 1 96.69 27 ASN B O 1
ATOM 1672 N N . GLY B 1 28 ? -22.969 13.211 1.776 1 96.94 28 GLY B N 1
ATOM 1673 C CA . GLY B 1 28 ? -23.422 12.984 3.137 1 96.94 28 GLY B CA 1
ATOM 1674 C C . GLY B 1 28 ? -22.297 12.711 4.109 1 96.94 28 GLY B C 1
ATOM 1675 O O . GLY B 1 28 ? -22.531 12.281 5.238 1 96.94 28 GLY B O 1
ATOM 1676 N N . VAL B 1 29 ? -21.141 12.898 3.729 1 97.38 29 VAL B N 1
ATOM 1677 C CA . VAL B 1 29 ? -20 12.695 4.598 1 97.38 29 VAL B CA 1
ATOM 1678 C C . VAL B 1 29 ? -19.625 14.008 5.285 1 97.38 29 VAL B C 1
ATOM 1680 O O . VAL B 1 29 ? -19.797 15.086 4.711 1 97.38 29 VAL B O 1
ATOM 1683 N N . ASN B 1 30 ? -19.141 13.961 6.473 1 97 30 ASN B N 1
ATOM 1684 C CA . ASN B 1 30 ? -18.797 15.172 7.219 1 97 30 ASN B CA 1
ATOM 1685 C C . ASN B 1 30 ? -17.734 15.992 6.504 1 97 30 ASN B C 1
ATOM 1687 O O . ASN B 1 30 ? -17.031 15.477 5.633 1 97 30 ASN B O 1
ATOM 1691 N N . LYS B 1 31 ? -17.562 17.188 6.879 1 96 31 LYS B N 1
ATOM 1692 C CA . LYS B 1 31 ? -16.703 18.109 6.156 1 96 31 LYS B CA 1
ATOM 1693 C C . LYS B 1 31 ? -15.406 18.375 6.922 1 96 31 LYS B C 1
ATOM 1695 O O . LYS B 1 31 ? -14.734 19.375 6.707 1 96 31 LYS B O 1
ATOM 1700 N N . HIS B 1 32 ? -15.07 17.484 7.785 1 94.06 32 HIS B N 1
ATOM 1701 C CA . HIS B 1 32 ? -13.922 17.688 8.656 1 94.06 32 HIS B CA 1
ATOM 1702 C C . HIS B 1 32 ? -12.656 17.938 7.848 1 94.06 32 HIS B C 1
ATOM 1704 O O . HIS B 1 32 ? -11.906 18.875 8.125 1 94.06 32 HIS B O 1
ATOM 1710 N N . THR B 1 33 ? -12.414 17.172 6.852 1 92.5 33 THR B N 1
ATOM 1711 C CA . THR B 1 33 ? -11.188 17.266 6.055 1 92.5 33 THR B CA 1
ATOM 1712 C C . THR B 1 33 ? -11.172 18.562 5.246 1 92.5 33 THR B C 1
ATOM 1714 O O . THR B 1 33 ? -10.148 19.25 5.184 1 92.5 33 THR B O 1
ATOM 1717 N N . ILE B 1 34 ? -12.273 18.953 4.68 1 92.12 34 ILE B N 1
ATOM 1718 C CA . ILE B 1 34 ? -12.375 20.172 3.896 1 92.12 34 ILE B CA 1
ATOM 1719 C C . ILE B 1 34 ? -12.266 21.391 4.816 1 92.12 34 ILE B C 1
ATOM 1721 O O . ILE B 1 34 ? -11.562 22.359 4.504 1 92.12 34 ILE B O 1
ATOM 1725 N N . ASP B 1 35 ? -12.883 21.297 5.91 1 92.38 35 ASP B N 1
ATOM 1726 C CA . ASP B 1 35 ? -12.945 22.422 6.828 1 92.38 35 ASP B CA 1
ATOM 1727 C C . ASP B 1 35 ? -11.594 22.672 7.488 1 92.38 35 ASP B C 1
ATOM 1729 O O . ASP B 1 35 ? -11.328 23.781 7.969 1 92.38 35 ASP B O 1
ATOM 1733 N N . SER B 1 36 ? -10.773 21.625 7.582 1 88.31 36 SER B N 1
ATOM 1734 C CA . SER B 1 36 ? -9.445 21.812 8.156 1 88.31 36 SER B CA 1
ATOM 1735 C C . SER B 1 36 ? -8.633 22.812 7.348 1 88.31 36 SER B C 1
ATOM 1737 O O . SER B 1 36 ? -7.691 23.422 7.863 1 88.31 36 SER B O 1
ATOM 1739 N N . GLY B 1 37 ? -8.914 22.875 6.023 1 86.44 37 GLY B N 1
ATOM 1740 C CA . GLY B 1 37 ? -8.234 23.812 5.152 1 86.44 37 GLY B CA 1
ATOM 1741 C C . GLY B 1 37 ? -6.879 23.328 4.68 1 86.44 37 GLY B C 1
ATOM 1742 O O . GLY B 1 37 ? -6.207 24 3.902 1 86.44 37 GLY B O 1
ATOM 1743 N N . ILE B 1 38 ? -6.516 22.219 5.086 1 85.62 38 ILE B N 1
ATOM 1744 C CA . ILE B 1 38 ? -5.188 21.75 4.711 1 85.62 38 ILE B CA 1
ATOM 1745 C C . ILE B 1 38 ? -5.23 21.156 3.303 1 85.62 38 ILE B C 1
ATOM 1747 O O . ILE B 1 38 ? -6.16 20.422 2.957 1 85.62 38 ILE B O 1
ATOM 1751 N N . LYS B 1 39 ? -4.238 21.516 2.555 1 93.44 39 LYS B N 1
ATOM 1752 C CA . LYS B 1 39 ? -4.105 20.953 1.209 1 93.44 39 LYS B CA 1
ATOM 1753 C C . LYS B 1 39 ? -3.771 19.469 1.259 1 93.44 39 LYS B C 1
ATOM 1755 O O . LYS B 1 39 ? -3.133 19 2.205 1 93.44 39 LYS B O 1
ATOM 1760 N N . PRO B 1 40 ? -4.199 18.781 0.218 1 97.5 40 PRO B N 1
ATOM 1761 C CA . PRO B 1 40 ? -3.762 17.391 0.13 1 97.5 40 PRO B CA 1
ATOM 1762 C C . PRO B 1 40 ? -2.25 17.234 0.279 1 97.5 40 PRO B C 1
ATOM 1764 O O . PRO B 1 40 ? -1.486 18.031 -0.278 1 97.5 40 PRO B O 1
ATOM 1767 N N . HIS B 1 41 ? -1.823 16.266 1.084 1 98.5 41 HIS B N 1
ATOM 1768 C CA . HIS B 1 41 ? -0.405 16.094 1.376 1 98.5 41 HIS B CA 1
ATOM 1769 C C . HIS B 1 41 ? -0.106 14.68 1.834 1 98.5 41 HIS B C 1
ATOM 1771 O O . HIS B 1 41 ? -1.026 13.898 2.088 1 98.5 41 HIS B O 1
ATOM 1777 N N . ILE B 1 42 ? 1.18 14.359 1.86 1 98.69 42 ILE B N 1
ATOM 1778 C CA . ILE B 1 42 ? 1.703 13.172 2.529 1 98.69 42 ILE B CA 1
ATOM 1779 C C . ILE B 1 42 ? 2.562 13.586 3.721 1 98.69 42 ILE B C 1
ATOM 1781 O O . ILE B 1 42 ? 3.508 14.367 3.572 1 98.69 42 ILE B O 1
ATOM 1785 N N . THR B 1 43 ? 2.227 13.078 4.918 1 97.88 43 THR B N 1
ATOM 1786 C CA . THR B 1 43 ? 2.965 13.461 6.117 1 97.88 43 THR B CA 1
ATOM 1787 C C . THR B 1 43 ? 4.215 12.602 6.277 1 97.88 43 THR B C 1
ATOM 1789 O O . THR B 1 43 ? 4.148 11.375 6.176 1 97.88 43 THR B O 1
ATOM 1792 N N . LEU B 1 44 ? 5.336 13.242 6.48 1 97.88 44 LEU B N 1
ATOM 1793 C CA . LEU B 1 44 ? 6.602 12.562 6.742 1 97.88 44 LEU B CA 1
ATOM 1794 C C . LEU B 1 44 ? 6.797 12.336 8.234 1 97.88 44 LEU B C 1
ATOM 1796 O O . LEU B 1 44 ? 7.344 11.312 8.641 1 97.88 44 LEU B O 1
ATOM 1800 N N . ALA B 1 45 ? 6.418 13.312 8.992 1 97 45 ALA B N 1
ATOM 1801 C CA . ALA B 1 45 ? 6.668 13.242 10.43 1 97 45 ALA B CA 1
ATOM 1802 C C . ALA B 1 45 ? 5.703 14.148 11.195 1 97 45 ALA B C 1
ATOM 1804 O O . ALA B 1 45 ? 5.23 15.156 10.664 1 97 45 ALA B O 1
ATOM 1805 N N . SER B 1 46 ? 5.324 13.758 12.32 1 96.25 46 SER B N 1
ATOM 1806 C CA . SER B 1 46 ? 4.699 14.57 13.352 1 96.25 46 SER B CA 1
ATOM 1807 C C . SER B 1 46 ? 5.535 14.586 14.625 1 96.25 46 SER B C 1
ATOM 1809 O O . SER B 1 46 ? 6.09 13.555 15.023 1 96.25 46 SER B O 1
ATOM 1811 N N . PHE B 1 47 ? 5.676 15.727 15.234 1 95.12 47 PHE B N 1
ATOM 1812 C CA . PHE B 1 47 ? 6.598 15.82 16.359 1 95.12 47 PHE B CA 1
ATOM 1813 C C . PHE B 1 47 ? 6.277 17.031 17.234 1 95.12 47 PHE B C 1
ATOM 1815 O O . PHE B 1 47 ? 5.43 17.844 16.875 1 95.12 47 PHE B O 1
ATOM 1822 N N . GLU B 1 48 ? 6.883 16.953 18.297 1 93.44 48 GLU B N 1
ATOM 1823 C CA . GLU B 1 48 ? 6.922 18.109 19.188 1 93.44 48 GLU B CA 1
ATOM 1824 C C . GLU B 1 48 ? 8.297 18.766 19.188 1 93.44 48 GLU B C 1
ATOM 1826 O O . GLU B 1 48 ? 9.32 18.078 19.125 1 93.44 48 GLU B O 1
ATOM 1831 N N . SER B 1 49 ? 8.234 19.984 19.188 1 90.75 49 SER B N 1
ATOM 1832 C CA . SER B 1 49 ? 9.484 20.734 19.219 1 90.75 49 SER B CA 1
ATOM 1833 C C . SER B 1 49 ? 9.375 21.969 20.109 1 90.75 49 SER B C 1
ATOM 1835 O O . SER B 1 49 ? 8.352 22.656 20.094 1 90.75 49 SER B O 1
ATOM 1837 N N . LYS B 1 50 ? 10.469 22.25 20.797 1 89.94 50 LYS B N 1
ATOM 1838 C CA . LYS B 1 50 ? 10.57 23.484 21.578 1 89.94 50 LYS B CA 1
ATOM 1839 C C . LYS B 1 50 ? 11.227 24.594 20.781 1 89.94 50 LYS B C 1
ATOM 1841 O O . LYS B 1 50 ? 11.164 25.766 21.156 1 89.94 50 LYS B O 1
ATOM 1846 N N . ASP B 1 51 ? 11.805 24.281 19.75 1 92.44 51 ASP B N 1
ATOM 1847 C CA . ASP B 1 51 ? 12.469 25.25 18.891 1 92.44 51 ASP B CA 1
ATOM 1848 C C . ASP B 1 51 ? 12.227 24.938 17.406 1 92.44 51 ASP B C 1
ATOM 1850 O O . ASP B 1 51 ? 13.109 24.422 16.719 1 92.44 51 ASP B O 1
ATOM 1854 N N . ILE B 1 52 ? 11.18 25.375 16.922 1 94.5 52 ILE B N 1
ATOM 1855 C CA . ILE B 1 52 ? 10.719 25.047 15.578 1 94.5 52 ILE B CA 1
ATOM 1856 C C . ILE B 1 52 ? 11.57 25.781 14.547 1 94.5 52 ILE B C 1
ATOM 1858 O O . ILE B 1 52 ? 11.797 25.266 13.445 1 94.5 52 ILE B O 1
ATOM 1862 N N . PHE B 1 53 ? 12.109 26.922 14.883 1 95.25 53 PHE B N 1
ATOM 1863 C CA . PHE B 1 53 ? 12.914 27.688 13.938 1 95.25 53 PHE B CA 1
ATOM 1864 C C . PHE B 1 53 ? 14.227 26.969 13.648 1 95.25 53 PHE B C 1
ATOM 1866 O O . PHE B 1 53 ? 14.656 26.891 12.5 1 95.25 53 PHE B O 1
ATOM 1873 N N . ASN B 1 54 ? 14.828 26.453 14.688 1 94.81 54 ASN B N 1
ATOM 1874 C CA . ASN B 1 54 ? 16.047 25.672 14.5 1 94.81 54 ASN B CA 1
ATOM 1875 C C . ASN B 1 54 ? 15.773 24.422 13.68 1 94.81 54 ASN B C 1
ATOM 1877 O O . ASN B 1 54 ? 16.594 24.031 12.836 1 94.81 54 ASN B O 1
ATOM 1881 N N . PHE B 1 55 ? 14.672 23.828 13.961 1 96.31 55 PHE B N 1
ATOM 1882 C CA . PHE B 1 55 ? 14.297 22.656 13.188 1 96.31 55 PHE B CA 1
ATOM 1883 C C . PHE B 1 55 ? 14.164 23 11.711 1 96.31 55 PHE B C 1
ATOM 1885 O O . PHE B 1 55 ? 14.68 22.281 10.852 1 96.31 55 PHE B O 1
ATOM 1892 N N . ILE B 1 56 ? 13.547 24.062 11.375 1 97.62 56 ILE B N 1
ATOM 1893 C CA . ILE B 1 56 ? 13.305 24.453 9.992 1 97.62 56 ILE B CA 1
ATOM 1894 C C . ILE B 1 56 ? 14.633 24.719 9.289 1 97.62 56 ILE B C 1
ATOM 1896 O O . ILE B 1 56 ? 14.812 24.359 8.125 1 97.62 56 ILE B O 1
ATOM 1900 N N . GLU B 1 57 ? 15.562 25.328 9.992 1 97.31 57 GLU B N 1
ATOM 1901 C CA . GLU B 1 57 ? 16.875 25.594 9.414 1 97.31 57 GLU B CA 1
ATOM 1902 C C . GLU B 1 57 ? 17.594 24.281 9.086 1 97.31 57 GLU B C 1
ATOM 1904 O O . GLU B 1 57 ? 18.203 24.156 8.023 1 97.31 57 GLU B O 1
ATOM 1909 N N . LYS B 1 58 ? 17.516 23.391 9.961 1 96.94 58 LYS B N 1
ATOM 1910 C CA . LYS B 1 58 ? 18.125 22.094 9.727 1 96.94 58 LYS B CA 1
ATOM 1911 C C . LYS B 1 58 ? 17.406 21.344 8.609 1 96.94 58 LYS B C 1
ATOM 1913 O O . LYS B 1 58 ? 18.047 20.625 7.828 1 96.94 58 LYS B O 1
ATOM 1918 N N . LEU B 1 59 ? 16.109 21.5 8.609 1 97.94 59 LEU B N 1
ATOM 1919 C CA . LEU B 1 59 ? 15.336 20.891 7.539 1 97.94 59 LEU B CA 1
ATOM 1920 C C . LEU B 1 59 ? 15.773 21.422 6.176 1 97.94 59 LEU B C 1
ATOM 1922 O O . LEU B 1 59 ? 15.883 20.656 5.215 1 97.94 59 LEU B O 1
ATOM 1926 N N . LYS B 1 60 ? 16.031 22.703 6.09 1 98.06 60 LYS B N 1
ATOM 1927 C CA . LYS B 1 60 ? 16.5 23.312 4.848 1 98.06 60 LYS B CA 1
ATOM 1928 C C . LYS B 1 60 ? 17.828 22.688 4.41 1 98.06 60 LYS B C 1
ATOM 1930 O O . LYS B 1 60 ? 18.031 22.422 3.221 1 98.06 60 LYS B O 1
ATOM 1935 N N . ILE B 1 61 ? 18.703 22.469 5.32 1 97.25 61 ILE B N 1
ATOM 1936 C CA . ILE B 1 61 ? 20 21.859 5.031 1 97.25 61 ILE B CA 1
ATOM 1937 C C . ILE B 1 61 ? 19.797 20.453 4.504 1 97.25 61 ILE B C 1
ATOM 1939 O O . ILE B 1 61 ? 20.375 20.078 3.482 1 97.25 61 ILE B O 1
ATOM 1943 N N . PHE B 1 62 ? 18.969 19.766 5.176 1 97.88 62 PHE B N 1
ATOM 1944 C CA . PHE B 1 62 ? 18.672 18.391 4.762 1 97.88 62 PHE B CA 1
ATOM 1945 C C . PHE B 1 62 ? 18.109 18.375 3.346 1 97.88 62 PHE B C 1
ATOM 1947 O O . PHE B 1 62 ? 18.562 17.578 2.508 1 97.88 62 PHE B O 1
ATOM 1954 N N . LEU B 1 63 ? 17.188 19.203 3.027 1 98.19 63 LEU B N 1
ATOM 1955 C CA . LEU B 1 63 ? 16.422 19.156 1.783 1 98.19 63 LEU B CA 1
ATOM 1956 C C . LEU B 1 63 ? 17.266 19.688 0.619 1 98.19 63 LEU B C 1
ATOM 1958 O O . LEU B 1 63 ? 16.906 19.469 -0.545 1 98.19 63 LEU B O 1
ATOM 1962 N N . LYS B 1 64 ? 18.375 20.406 0.972 1 96.75 64 LYS B N 1
ATOM 1963 C CA . LYS B 1 64 ? 19.266 20.891 -0.077 1 96.75 64 LYS B CA 1
ATOM 1964 C C . LYS B 1 64 ? 19.797 19.734 -0.913 1 96.75 64 LYS B C 1
ATOM 1966 O O . LYS B 1 64 ? 20.125 19.906 -2.09 1 96.75 64 LYS B O 1
ATOM 1971 N N . TYR B 1 65 ? 19.828 18.594 -0.352 1 95.56 65 TYR B N 1
ATOM 1972 C CA . TYR B 1 65 ? 20.422 17.438 -1.017 1 95.56 65 TYR B CA 1
ATOM 1973 C C . TYR B 1 65 ? 19.344 16.5 -1.547 1 95.56 65 TYR B C 1
ATOM 1975 O O . TYR B 1 65 ? 19.641 15.398 -2.01 1 95.56 65 TYR B O 1
ATOM 1983 N N . GLU B 1 66 ? 18.125 16.906 -1.351 1 97.81 66 GLU B N 1
ATOM 1984 C CA . GLU B 1 66 ? 16.984 16.125 -1.856 1 97.81 66 GLU B CA 1
ATOM 1985 C C . GLU B 1 66 ? 16.469 16.703 -3.168 1 97.81 66 GLU B C 1
ATOM 1987 O O . GLU B 1 66 ? 16.547 17.906 -3.396 1 97.81 66 GLU B O 1
ATOM 1992 N N . LYS B 1 67 ? 15.984 15.914 -4.066 1 98.06 67 LYS B N 1
ATOM 1993 C CA . LYS B 1 67 ? 15.453 16.328 -5.359 1 98.06 67 LYS B CA 1
ATOM 1994 C C . LYS B 1 67 ? 13.961 16.031 -5.465 1 98.06 67 LYS B C 1
ATOM 1996 O O . LYS B 1 67 ? 13.445 15.141 -4.789 1 98.06 67 LYS B O 1
ATOM 2001 N N . ALA B 1 68 ? 13.359 16.859 -6.309 1 98.56 68 ALA B N 1
ATOM 2002 C CA . ALA B 1 68 ? 11.953 16.609 -6.621 1 98.56 68 ALA B CA 1
ATOM 2003 C C . ALA B 1 68 ? 11.773 15.203 -7.207 1 98.56 68 ALA B C 1
ATOM 2005 O O . ALA B 1 68 ? 12.664 14.688 -7.883 1 98.56 68 ALA B O 1
ATOM 2006 N N . PHE B 1 69 ? 10.641 14.625 -6.957 1 98.69 69 PHE B N 1
ATOM 2007 C CA . PHE B 1 69 ? 10.383 13.273 -7.453 1 98.69 69 PHE B CA 1
ATOM 2008 C C . PHE B 1 69 ? 8.891 13.047 -7.637 1 98.69 69 PHE B C 1
ATOM 2010 O O . PHE B 1 69 ? 8.07 13.836 -7.156 1 98.69 69 PHE B O 1
ATOM 2017 N N . GLU B 1 70 ? 8.562 12.023 -8.352 1 98.69 70 GLU B N 1
ATOM 2018 C CA . GLU B 1 70 ? 7.172 11.711 -8.648 1 98.69 70 GLU B CA 1
ATOM 2019 C C . GLU B 1 70 ? 6.672 10.547 -7.785 1 98.69 70 GLU B C 1
ATOM 2021 O O . GLU B 1 70 ? 7.418 9.609 -7.504 1 98.69 70 GLU B O 1
ATOM 2026 N N . VAL B 1 71 ? 5.445 10.664 -7.371 1 98.62 71 VAL B N 1
ATOM 2027 C CA . VAL B 1 71 ? 4.762 9.562 -6.695 1 98.62 71 VAL B CA 1
ATOM 2028 C C . VAL B 1 71 ? 3.461 9.234 -7.426 1 98.62 71 VAL B C 1
ATOM 2030 O O . VAL B 1 71 ? 2.748 10.141 -7.871 1 98.62 71 VAL B O 1
ATOM 2033 N N . GLU B 1 72 ? 3.133 8.023 -7.59 1 98.69 72 GLU B N 1
ATOM 2034 C CA . GLU B 1 72 ? 1.903 7.57 -8.234 1 98.69 72 GLU B CA 1
ATOM 2035 C C . GLU B 1 72 ? 0.893 7.07 -7.203 1 98.69 72 GLU B C 1
ATOM 2037 O O . GLU B 1 72 ? 1.248 6.324 -6.289 1 98.69 72 GLU B O 1
ATOM 2042 N N . PHE B 1 73 ? -0.319 7.52 -7.336 1 98.75 73 PHE B N 1
ATOM 2043 C CA . PHE B 1 73 ? -1.435 7.035 -6.531 1 98.75 73 PHE B CA 1
ATOM 2044 C C . PHE B 1 73 ? -2.285 6.047 -7.324 1 98.75 73 PHE B C 1
ATOM 2046 O O . PHE B 1 73 ? -2.818 6.391 -8.383 1 98.75 73 PHE B O 1
ATOM 2053 N N . ASN B 1 74 ? -2.439 4.867 -6.766 1 98.25 74 ASN B N 1
ATOM 2054 C CA . ASN B 1 74 ? -3.143 3.885 -7.582 1 98.25 74 ASN B CA 1
ATOM 2055 C C . ASN B 1 74 ? -4.047 2.994 -6.734 1 98.25 74 ASN B C 1
ATOM 2057 O O . ASN B 1 74 ? -4.445 1.913 -7.172 1 98.25 74 ASN B O 1
ATOM 2061 N N . SER B 1 75 ? -4.312 3.395 -5.484 1 98.5 75 SER B N 1
ATOM 2062 C CA . SER B 1 75 ? -5.219 2.627 -4.637 1 98.5 75 SER B CA 1
ATOM 2063 C C . SER B 1 75 ? -5.836 3.502 -3.551 1 98.5 75 SER B C 1
ATOM 2065 O O . SER B 1 75 ? -5.395 4.633 -3.336 1 98.5 75 SER B O 1
ATOM 2067 N N . ILE B 1 76 ? -6.922 2.979 -2.986 1 98.62 76 ILE B N 1
ATOM 2068 C CA . ILE B 1 76 ? -7.637 3.605 -1.88 1 98.62 76 ILE B CA 1
ATOM 2069 C C . ILE B 1 76 ? -7.355 2.846 -0.586 1 98.62 76 ILE B C 1
ATOM 2071 O O . ILE B 1 76 ? -7.27 1.615 -0.589 1 98.62 76 ILE B O 1
ATOM 2075 N N . GLY B 1 77 ? -7.172 3.547 0.539 1 98.5 77 GLY B N 1
ATOM 2076 C CA . GLY B 1 77 ? -6.941 2.893 1.817 1 98.5 77 GLY B CA 1
ATOM 2077 C C . GLY B 1 77 ? -7.863 3.387 2.914 1 98.5 77 GLY B C 1
ATOM 2078 O O . GLY B 1 77 ? -8.492 4.438 2.779 1 98.5 77 GLY B O 1
ATOM 2079 N N . ILE B 1 78 ? -8.016 2.561 3.932 1 98.56 78 ILE B N 1
ATOM 2080 C CA . ILE B 1 78 ? -8.812 2.855 5.113 1 98.56 78 ILE B CA 1
ATOM 2081 C C . ILE B 1 78 ? -8.016 2.52 6.375 1 98.56 78 ILE B C 1
ATOM 2083 O O . ILE B 1 78 ? -7.445 1.434 6.48 1 98.56 78 ILE B O 1
ATOM 2087 N N . PHE B 1 79 ? -7.809 3.434 7.25 1 98.19 79 PHE B N 1
ATOM 2088 C CA . PHE B 1 79 ? -7.469 3.141 8.641 1 98.19 79 PHE B CA 1
ATOM 2089 C C . PHE B 1 79 ? -8.727 2.873 9.461 1 98.19 79 PHE B C 1
ATOM 2091 O O . PHE B 1 79 ? -9.422 3.807 9.859 1 98.19 79 PHE B O 1
ATOM 2098 N N . PRO B 1 80 ? -9.031 1.579 9.703 1 96.62 80 PRO B N 1
ATOM 2099 C CA . PRO B 1 80 ? -10.328 1.21 10.273 1 96.62 80 PRO B CA 1
ATOM 2100 C C . PRO B 1 80 ? -10.336 1.278 11.805 1 96.62 80 PRO B C 1
ATOM 2102 O O . PRO B 1 80 ? -10.812 0.351 12.461 1 96.62 80 PRO B O 1
ATOM 2105 N N . PHE B 1 81 ? -9.883 2.332 12.383 1 93.88 81 PHE B N 1
ATOM 2106 C CA . PHE B 1 81 ? -9.789 2.5 13.828 1 93.88 81 PHE B CA 1
ATOM 2107 C C . PHE B 1 81 ? -10.719 3.609 14.305 1 93.88 81 PHE B C 1
ATOM 2109 O O . PHE B 1 81 ? -11.82 3.766 13.781 1 93.88 81 PHE B O 1
ATOM 2116 N N . LYS B 1 82 ? -10.453 4.348 15.32 1 89.19 82 LYS B N 1
ATOM 2117 C CA . LYS B 1 82 ? -11.367 5.285 15.961 1 89.19 82 LYS B CA 1
ATOM 2118 C C . LYS B 1 82 ? -11.836 6.355 14.984 1 89.19 82 LYS B C 1
ATOM 2120 O O . LYS B 1 82 ? -13.031 6.652 14.898 1 89.19 82 LYS B O 1
ATOM 2125 N N . GLU B 1 83 ? -10.938 6.875 14.141 1 92 83 GLU B N 1
ATOM 2126 C CA . GLU B 1 83 ? -11.281 8.008 13.289 1 92 83 GLU B CA 1
ATOM 2127 C C . GLU B 1 83 ? -11.711 7.535 11.898 1 92 83 GLU B C 1
ATOM 2129 O O . GLU B 1 83 ? -12.18 8.336 11.086 1 92 83 GLU B O 1
ATOM 2134 N N . ASN B 1 84 ? -11.594 6.281 11.57 1 95.62 84 ASN B N 1
ATOM 2135 C CA . ASN B 1 84 ? -11.961 5.742 10.266 1 95.62 84 ASN B CA 1
ATOM 2136 C C . ASN B 1 84 ? -11.523 6.668 9.133 1 95.62 84 ASN B C 1
ATOM 2138 O O . ASN B 1 84 ? -12.359 7.254 8.445 1 95.62 84 ASN B O 1
ATOM 2142 N N . VAL B 1 85 ? -10.32 6.703 8.805 1 98 85 VAL B N 1
ATOM 2143 C CA . VAL B 1 85 ? -9.758 7.602 7.801 1 98 85 VAL B CA 1
ATOM 2144 C C . VAL B 1 85 ? -9.766 6.922 6.434 1 98 85 VAL B C 1
ATOM 2146 O O . VAL B 1 85 ? -9.352 5.766 6.309 1 98 85 VAL B O 1
ATOM 2149 N N . VAL B 1 86 ? -10.32 7.551 5.441 1 98.56 86 VAL B N 1
ATOM 2150 C CA . VAL B 1 86 ? -10.234 7.117 4.051 1 98.56 86 VAL B CA 1
ATOM 2151 C C . VAL B 1 86 ? -9.195 7.957 3.312 1 98.56 86 VAL B C 1
ATOM 2153 O O . VAL B 1 86 ? -9.195 9.188 3.412 1 98.56 86 VAL B O 1
ATOM 2156 N N . TYR B 1 87 ? -8.258 7.289 2.59 1 98.75 87 TYR B N 1
ATOM 2157 C CA . TYR B 1 87 ? -7.148 8.016 1.979 1 98.75 87 TYR B CA 1
ATOM 2158 C C . TYR B 1 87 ? -6.785 7.418 0.625 1 98.75 87 TYR B C 1
ATOM 2160 O O . TYR B 1 87 ? -7.223 6.316 0.29 1 98.75 87 TYR B O 1
ATOM 2168 N N . LEU B 1 88 ? -6.125 8.203 -0.204 1 98.88 88 LEU B N 1
ATOM 2169 C CA . LEU B 1 88 ? -5.461 7.715 -1.405 1 98.88 88 LEU B CA 1
ATOM 2170 C C . LEU B 1 88 ? -4.027 7.301 -1.101 1 98.88 88 LEU B C 1
ATOM 2172 O O . LEU B 1 88 ? -3.303 8.016 -0.405 1 98.88 88 LEU B O 1
ATOM 2176 N N . SER B 1 89 ? -3.619 6.148 -1.577 1 98.69 89 SER B N 1
ATOM 2177 C CA . SER B 1 89 ? -2.342 5.547 -1.21 1 98.69 89 SER B CA 1
ATOM 2178 C C . SER B 1 89 ? -1.325 5.68 -2.34 1 98.69 89 SER B C 1
ATOM 2180 O O . SER B 1 89 ? -1.564 5.211 -3.455 1 98.69 89 SER B O 1
ATOM 2182 N N . PRO B 1 90 ? -0.162 6.34 -2.07 1 98.75 90 PRO B N 1
ATOM 2183 C CA . PRO B 1 90 ? 0.901 6.344 -3.078 1 98.75 90 PRO B CA 1
ATOM 2184 C C . PRO B 1 90 ? 1.669 5.023 -3.129 1 98.75 90 PRO B C 1
ATOM 2186 O O . PRO B 1 90 ? 1.816 4.352 -2.105 1 98.75 90 PRO B O 1
ATOM 2189 N N . VAL B 1 91 ? 2.123 4.691 -4.297 1 98.44 91 VAL B N 1
ATOM 2190 C CA . VAL B 1 91 ? 3.043 3.568 -4.449 1 98.44 91 VAL B CA 1
ATOM 2191 C C . VAL B 1 91 ? 4.395 3.92 -3.838 1 98.44 91 VAL B C 1
ATOM 2193 O O . VAL B 1 91 ? 4.949 4.988 -4.113 1 98.44 91 VAL B O 1
ATOM 2196 N N . MET B 1 92 ? 4.859 3.033 -2.904 1 97.88 92 MET B N 1
ATOM 2197 C CA . MET B 1 92 ? 6.191 3.248 -2.344 1 97.88 92 MET B CA 1
ATOM 2198 C C . MET B 1 92 ? 7.266 3.066 -3.408 1 97.88 92 MET B C 1
ATOM 2200 O O . MET B 1 92 ? 7.359 2.004 -4.027 1 97.88 92 MET B O 1
ATOM 2204 N N . ASN B 1 93 ? 7.965 4.113 -3.73 1 97.19 93 ASN B N 1
ATOM 2205 C CA . ASN B 1 93 ? 9.109 4.047 -4.629 1 97.19 93 ASN B CA 1
ATOM 2206 C C . ASN B 1 93 ? 10.406 4.453 -3.922 1 97.19 93 ASN B C 1
ATOM 2208 O O . ASN B 1 93 ? 10.398 4.742 -2.725 1 97.19 93 ASN B O 1
ATOM 2212 N N . MET B 1 94 ? 11.516 4.383 -4.656 1 97 94 MET B N 1
ATOM 2213 C CA . MET B 1 94 ? 12.844 4.598 -4.082 1 97 94 MET B CA 1
ATOM 2214 C C . MET B 1 94 ? 12.945 5.98 -3.451 1 97 94 MET B C 1
ATOM 2216 O O . MET B 1 94 ? 13.492 6.133 -2.357 1 97 94 MET B O 1
ATOM 2220 N N . GLU B 1 95 ? 12.398 6.965 -4.117 1 98.25 95 GLU B N 1
ATOM 2221 C CA . GLU B 1 95 ? 12.539 8.336 -3.635 1 98.25 95 GLU B CA 1
ATOM 2222 C C . GLU B 1 95 ? 11.664 8.578 -2.406 1 98.25 95 GLU B C 1
ATOM 2224 O O . GLU B 1 95 ? 12.102 9.211 -1.445 1 98.25 95 GLU B O 1
ATOM 2229 N N . LEU B 1 96 ? 10.414 8.094 -2.428 1 98.56 96 LEU B N 1
ATOM 2230 C CA . LEU B 1 96 ? 9.516 8.25 -1.286 1 98.56 96 LEU B CA 1
ATOM 2231 C C . LEU B 1 96 ? 10.055 7.5 -0.069 1 98.56 96 LEU B C 1
ATOM 2233 O O . LEU B 1 96 ? 10.102 8.055 1.032 1 98.56 96 LEU B O 1
ATOM 2237 N N . TYR B 1 97 ? 10.453 6.281 -0.276 1 98.06 97 TYR B N 1
ATOM 2238 C CA . TYR B 1 97 ? 11.055 5.492 0.793 1 98.06 97 TYR B CA 1
ATOM 2239 C C . TYR B 1 97 ? 12.328 6.148 1.308 1 98.06 97 TYR B C 1
ATOM 2241 O O . TYR B 1 97 ? 12.547 6.234 2.518 1 98.06 97 TYR B O 1
ATOM 2249 N N . GLY B 1 98 ? 13.156 6.578 0.398 1 97.31 98 GLY B N 1
ATOM 2250 C CA . GLY B 1 9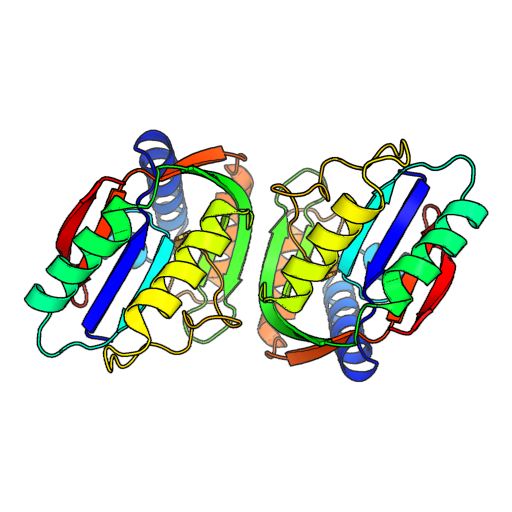8 ? 14.453 7.152 0.714 1 97.31 98 GLY B CA 1
ATOM 2251 C C . GLY B 1 98 ? 14.359 8.445 1.503 1 97.31 98 GLY B C 1
ATOM 2252 O O . GLY B 1 98 ? 15.0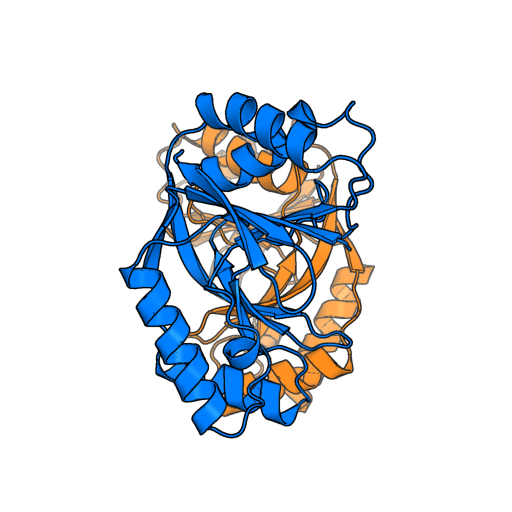55 8.617 2.504 1 97.31 98 GLY B O 1
ATOM 2253 N N . ILE B 1 99 ? 13.492 9.336 1.07 1 98.44 99 ILE B N 1
ATOM 2254 C CA . ILE B 1 99 ? 13.445 10.641 1.723 1 98.44 99 ILE B CA 1
ATOM 2255 C C . ILE B 1 99 ? 12.977 10.477 3.166 1 98.44 99 ILE B C 1
ATOM 2257 O O . ILE B 1 99 ? 13.445 11.188 4.062 1 98.44 99 ILE B O 1
ATOM 2261 N N . HIS B 1 100 ? 12.023 9.594 3.406 1 98.38 100 HIS B N 1
ATOM 2262 C CA . HIS B 1 100 ? 11.562 9.336 4.766 1 98.38 100 HIS B CA 1
ATOM 2263 C C . HIS B 1 100 ? 12.688 8.805 5.641 1 98.38 100 HIS B C 1
ATOM 2265 O O . HIS B 1 100 ? 12.93 9.32 6.734 1 98.38 100 HIS B O 1
ATOM 2271 N N . ASN B 1 101 ? 13.406 7.801 5.145 1 97.06 101 ASN B N 1
ATOM 2272 C CA . ASN B 1 101 ? 14.5 7.215 5.914 1 97.06 101 ASN B CA 1
ATOM 2273 C C . ASN B 1 101 ? 15.633 8.211 6.125 1 97.06 101 ASN B C 1
ATOM 2275 O O . ASN B 1 101 ? 16.219 8.273 7.211 1 97.06 101 ASN B O 1
ATOM 2279 N N . ARG B 1 102 ? 16.016 8.914 5.078 1 97.38 102 ARG B N 1
ATOM 2280 C CA . ARG B 1 102 ? 17.078 9.898 5.188 1 97.38 102 ARG B CA 1
ATOM 2281 C C . ARG B 1 102 ? 16.703 11.008 6.156 1 97.38 102 ARG B C 1
ATOM 2283 O O . ARG B 1 102 ? 17.547 11.516 6.887 1 97.38 102 ARG B O 1
ATOM 2290 N N . PHE B 1 103 ? 15.406 11.445 6.184 1 97.81 103 PHE B N 1
ATOM 2291 C CA . PHE B 1 103 ? 14.938 12.438 7.141 1 97.81 103 PHE B CA 1
ATOM 2292 C C . PHE B 1 103 ? 15.195 11.977 8.57 1 97.81 103 PHE B C 1
ATOM 2294 O O . PHE B 1 103 ? 15.812 12.703 9.359 1 97.81 103 PHE B O 1
ATOM 2301 N N . TYR B 1 104 ? 14.773 10.766 8.906 1 96.5 104 TYR B N 1
ATOM 2302 C CA . TYR B 1 104 ? 14.898 10.289 10.273 1 96.5 104 TYR B CA 1
ATOM 2303 C C . TYR B 1 104 ? 16.359 10.008 10.625 1 96.5 104 TYR B C 1
ATOM 2305 O O . TYR B 1 104 ? 16.766 10.172 11.773 1 96.5 104 TYR B O 1
ATOM 2313 N N . SER B 1 105 ? 17.141 9.586 9.617 1 95.88 105 SER B N 1
ATOM 2314 C CA . SER B 1 105 ? 18.578 9.422 9.852 1 95.88 105 SER B CA 1
ATOM 2315 C C . SER B 1 105 ? 19.25 10.758 10.148 1 95.88 105 SER B C 1
ATOM 2317 O O . SER B 1 105 ? 20.078 10.852 11.055 1 95.88 105 SER B O 1
ATOM 2319 N N . PHE B 1 106 ? 18.906 11.742 9.43 1 95.94 106 PHE B N 1
ATOM 2320 C CA . PHE B 1 106 ? 19.484 13.07 9.578 1 95.94 106 PHE B CA 1
ATOM 2321 C C . PHE B 1 106 ? 19.109 13.68 10.93 1 95.94 106 PHE B C 1
ATOM 2323 O O . PHE B 1 106 ? 19.922 14.336 11.57 1 95.94 106 PHE B O 1
ATOM 2330 N N . PHE B 1 107 ? 17.891 13.438 11.398 1 95.12 107 PHE B N 1
ATOM 2331 C CA . PHE B 1 107 ? 17.391 14.102 12.594 1 95.12 107 PHE B CA 1
ATOM 2332 C C . PHE B 1 107 ? 17.484 13.18 13.805 1 95.12 107 PHE B C 1
ATOM 2334 O O . PHE B 1 107 ? 16.922 13.477 14.859 1 95.12 107 PHE B O 1
ATOM 2341 N N . LYS B 1 108 ? 18.078 12.016 13.695 1 90.06 108 LYS B N 1
ATOM 2342 C CA . LYS B 1 108 ? 18.172 11 14.742 1 90.06 108 LYS B CA 1
ATOM 2343 C C . LYS B 1 108 ? 18.734 11.602 16.031 1 90.06 108 LYS B C 1
ATOM 2345 O O . LYS B 1 108 ? 18.281 11.25 17.125 1 90.06 108 LYS B O 1
ATOM 2350 N N . ASN B 1 109 ? 19.625 12.516 15.992 1 82.31 109 ASN B N 1
ATOM 2351 C CA . ASN B 1 109 ? 20.281 13.062 17.172 1 82.31 109 ASN B CA 1
ATOM 2352 C C . ASN B 1 109 ? 19.688 14.398 17.578 1 82.31 109 ASN B C 1
ATOM 2354 O O . ASN B 1 109 ? 20.25 15.117 18.406 1 82.31 109 ASN B O 1
ATOM 2358 N N . HIS B 1 110 ? 18.453 14.656 17.125 1 82.94 110 HIS B N 1
ATOM 2359 C CA . HIS B 1 110 ? 17.875 15.969 17.406 1 82.94 110 HIS B CA 1
ATOM 2360 C C . HIS B 1 110 ? 16.844 15.891 18.516 1 82.94 110 HIS B C 1
ATOM 2362 O O . HIS B 1 110 ? 16.203 16.891 18.844 1 82.94 110 HIS B O 1
ATOM 2368 N N . ASN B 1 111 ? 16.703 14.852 19.203 1 79.81 111 ASN B N 1
ATOM 2369 C CA . ASN B 1 111 ? 15.875 14.68 20.391 1 79.81 111 ASN B CA 1
ATOM 2370 C C . ASN B 1 111 ? 14.438 15.109 20.141 1 79.81 111 ASN B C 1
ATOM 2372 O O . ASN B 1 111 ? 13.859 15.859 20.938 1 79.81 111 ASN B O 1
ATOM 2376 N N . LEU B 1 112 ? 13.93 14.883 19.125 1 85.81 112 LEU B N 1
ATOM 2377 C CA . LEU B 1 112 ? 12.523 15.156 18.828 1 85.81 112 LEU B CA 1
ATOM 2378 C C . LEU B 1 112 ? 11.641 13.992 19.266 1 85.81 112 LEU B C 1
ATOM 2380 O O . LEU B 1 112 ? 12.062 12.836 19.188 1 85.81 112 LEU B O 1
ATOM 2384 N N . LYS B 1 113 ? 10.57 14.438 19.812 1 89.38 113 LYS B N 1
ATOM 2385 C CA . LYS B 1 113 ? 9.562 13.438 20.141 1 89.38 113 LYS B CA 1
ATOM 2386 C C . LYS B 1 113 ? 8.594 13.227 18.984 1 89.38 113 LYS B C 1
ATOM 2388 O O . LYS B 1 113 ? 7.688 14.031 18.781 1 89.38 113 LYS B O 1
ATOM 2393 N N . TYR B 1 114 ? 8.789 12.109 18.375 1 91.75 114 TYR B N 1
ATOM 2394 C CA . TYR B 1 114 ? 8.023 11.844 17.156 1 91.75 114 TYR B CA 1
ATOM 2395 C C . TYR B 1 114 ? 6.73 11.102 17.469 1 91.75 114 TYR B C 1
ATOM 2397 O O . TYR B 1 114 ? 6.66 10.352 18.453 1 91.75 114 TYR B O 1
ATOM 2405 N N . GLY B 1 115 ? 5.758 11.406 16.625 1 91 115 GLY B N 1
ATOM 2406 C CA . GLY B 1 115 ? 4.582 10.555 16.641 1 91 115 GLY B CA 1
ATOM 2407 C C . GLY B 1 115 ? 4.863 9.141 16.156 1 91 115 GLY B C 1
ATOM 2408 O O . GLY B 1 115 ? 5.605 8.945 15.188 1 91 115 GLY B O 1
ATOM 2409 N N . ASP B 1 116 ? 4.219 8.141 16.734 1 90.5 116 ASP B N 1
ATOM 2410 C CA . ASP B 1 116 ? 4.535 6.734 16.531 1 90.5 116 ASP B CA 1
ATOM 2411 C C . ASP B 1 116 ? 4.203 6.289 15.109 1 90.5 116 ASP B C 1
ATOM 2413 O O . ASP B 1 116 ? 4.898 5.449 14.539 1 90.5 116 ASP B O 1
ATOM 2417 N N . TYR B 1 117 ? 3.256 6.895 14.516 1 91 117 TYR B N 1
ATOM 2418 C CA . TYR B 1 117 ? 2.672 6.391 13.273 1 91 117 TYR B CA 1
ATOM 2419 C C . TYR B 1 117 ? 3.568 6.703 12.078 1 91 117 TYR B C 1
ATOM 2421 O O . TYR B 1 117 ? 3.426 6.102 11.016 1 91 117 TYR B O 1
ATOM 2429 N N . TYR B 1 118 ? 4.512 7.641 12.289 1 94.38 118 TYR B N 1
ATOM 2430 C CA . TYR B 1 118 ? 5.289 8.102 11.148 1 94.38 118 TYR B CA 1
ATOM 2431 C C . TYR B 1 118 ? 6.746 7.664 11.266 1 94.38 118 TYR B C 1
ATOM 2433 O O . TYR B 1 118 ? 7.582 8.031 10.438 1 94.38 118 TYR B O 1
ATOM 2441 N N . LEU B 1 119 ? 7.066 6.895 12.305 1 95.69 119 LEU B N 1
ATOM 2442 C CA . LEU B 1 119 ? 8.43 6.414 12.5 1 95.69 119 LEU B CA 1
ATOM 2443 C C . LEU B 1 119 ? 8.805 5.402 11.43 1 95.69 119 LEU B C 1
ATOM 2445 O O . LEU B 1 119 ? 7.934 4.746 10.852 1 95.69 119 LEU B O 1
ATOM 2449 N N . PRO B 1 120 ? 10.172 5.309 11.195 1 95.06 120 PRO B N 1
ATOM 2450 C CA . PRO B 1 120 ? 10.617 4.246 10.289 1 95.06 120 PRO B CA 1
ATOM 2451 C C . PRO B 1 120 ? 10.07 2.871 10.68 1 95.06 120 PRO B C 1
ATOM 2453 O O . PRO B 1 120 ? 9.961 2.562 11.867 1 95.06 120 PRO B O 1
ATOM 2456 N N . GLU B 1 121 ? 9.727 2.055 9.719 1 95.5 121 GLU B N 1
ATOM 2457 C CA . GLU B 1 121 ? 9.227 0.689 9.852 1 95.5 121 GLU B CA 1
ATOM 2458 C C . GLU B 1 121 ? 7.746 0.678 10.227 1 95.5 121 GLU B C 1
ATOM 2460 O O . GLU B 1 121 ? 7.129 -0.386 10.297 1 95.5 121 GLU B O 1
ATOM 2465 N N . LYS B 1 122 ? 7.145 1.888 10.461 1 96.88 122 LYS B N 1
ATOM 2466 C CA . LYS B 1 122 ? 5.746 1.974 10.859 1 96.88 122 LYS B CA 1
ATOM 2467 C C . LYS B 1 122 ? 4.953 2.854 9.898 1 96.88 122 LYS B C 1
ATOM 2469 O O . LYS B 1 122 ? 3.719 2.848 9.914 1 96.88 122 LYS B O 1
ATOM 2474 N N . TRP B 1 123 ? 5.664 3.516 9.07 1 97.94 123 TRP B N 1
ATOM 2475 C CA . TRP B 1 123 ? 5.109 4.59 8.25 1 97.94 123 TRP B CA 1
ATOM 2476 C C . TRP B 1 123 ? 4.254 4.027 7.125 1 97.94 123 TRP B C 1
ATOM 2478 O O . TRP B 1 123 ? 4.688 3.141 6.387 1 97.94 123 TRP B O 1
ATOM 2488 N N . VAL B 1 124 ? 2.984 4.547 7.059 1 98.31 124 VAL B N 1
ATOM 2489 C CA . VAL B 1 124 ? 2.084 4.32 5.934 1 98.31 124 VAL B CA 1
ATOM 2490 C C . VAL B 1 124 ? 1.822 5.637 5.211 1 98.31 124 VAL B C 1
ATOM 2492 O O . VAL B 1 124 ? 0.933 6.398 5.598 1 98.31 124 VAL B O 1
ATOM 2495 N N . PRO B 1 125 ? 2.555 5.926 4.164 1 98.62 125 PRO B N 1
ATOM 2496 C CA . PRO B 1 125 ? 2.295 7.172 3.439 1 98.62 125 PRO B CA 1
ATOM 2497 C C . PRO B 1 125 ? 0.888 7.227 2.846 1 98.62 125 PRO B C 1
ATOM 2499 O O . PRO B 1 125 ? 0.41 6.23 2.291 1 98.62 125 PRO B O 1
ATOM 2502 N N . HIS B 1 126 ? 0.231 8.328 3.01 1 98.75 126 HIS B N 1
ATOM 2503 C CA . HIS B 1 126 ? -1.159 8.445 2.584 1 98.75 126 HIS B CA 1
ATOM 2504 C C . HIS B 1 126 ? -1.554 9.906 2.381 1 98.75 126 HIS B C 1
ATOM 2506 O O . HIS B 1 126 ? -0.929 10.805 2.947 1 98.75 126 HIS B O 1
ATOM 2512 N N . CYS B 1 127 ? -2.539 10.117 1.571 1 98.75 127 CYS B N 1
ATOM 2513 C CA . CYS B 1 127 ? -3.221 11.398 1.422 1 98.75 127 CYS B CA 1
ATOM 2514 C C . CYS B 1 127 ? -4.691 11.281 1.807 1 98.75 127 CYS B C 1
ATOM 2516 O O . CYS B 1 127 ? -5.488 10.719 1.058 1 98.75 127 CYS B O 1
ATOM 2518 N N . THR B 1 128 ? -5.047 11.852 2.957 1 98 128 THR B N 1
ATOM 2519 C CA . THR B 1 128 ? -6.383 11.727 3.531 1 98 128 THR B CA 1
ATOM 2520 C C . THR B 1 128 ? -7.414 12.438 2.66 1 98 128 THR B C 1
ATOM 2522 O O . THR B 1 128 ? -7.191 13.57 2.225 1 98 128 THR B O 1
ATOM 2525 N N . VAL B 1 129 ? -8.523 11.805 2.441 1 98.19 129 VAL B N 1
ATOM 2526 C CA . VAL B 1 129 ? -9.617 12.414 1.694 1 98.19 129 VAL B CA 1
ATOM 2527 C C . VAL B 1 129 ? -10.797 12.672 2.629 1 98.19 129 VAL B C 1
ATOM 2529 O O . VAL B 1 129 ? -11.539 13.641 2.443 1 98.19 129 VAL B O 1
ATOM 2532 N N . ALA B 1 130 ? -11.031 11.797 3.586 1 98 130 ALA B N 1
ATOM 2533 C CA . ALA B 1 130 ? -12.07 11.969 4.594 1 98 130 ALA B CA 1
ATOM 2534 C C . ALA B 1 130 ? -11.672 11.328 5.918 1 98 130 ALA B C 1
ATOM 2536 O O . ALA B 1 130 ? -11.023 10.281 5.934 1 98 130 ALA B O 1
ATOM 2537 N N . SER B 1 131 ? -12.055 11.93 7.059 1 97 131 SER B N 1
ATOM 2538 C CA . SER B 1 131 ? -11.695 11.445 8.391 1 97 131 SER B CA 1
ATOM 2539 C C . SER B 1 131 ? -12.812 11.711 9.391 1 97 131 SER B C 1
ATOM 2541 O O . SER B 1 131 ? -13.766 12.438 9.094 1 97 131 SER B O 1
ATOM 2543 N N . ARG B 1 132 ? -12.703 11 10.547 1 97.06 132 ARG B N 1
ATOM 2544 C CA . ARG B 1 132 ? -13.719 11.062 11.594 1 97.06 132 ARG B CA 1
ATOM 2545 C C . ARG B 1 132 ? -15.07 10.57 11.078 1 97.06 132 ARG B C 1
ATOM 2547 O O . ARG B 1 132 ? -16.078 11.25 11.227 1 97.06 132 ARG B O 1
ATOM 2554 N N . LEU B 1 133 ? -15.062 9.43 10.586 1 98 133 LEU B N 1
ATOM 2555 C CA . LEU B 1 133 ? -16.203 8.898 9.859 1 98 133 LEU B CA 1
ATOM 2556 C C . LEU B 1 133 ? -16.891 7.801 10.664 1 98 133 LEU B C 1
ATOM 2558 O O . LEU B 1 133 ? -16.234 7.008 11.336 1 98 133 LEU B O 1
ATOM 2562 N N . ASP B 1 134 ? -18.172 7.758 10.648 1 96.56 134 ASP B N 1
ATOM 2563 C CA . ASP B 1 134 ? -18.859 6.523 11.023 1 96.56 134 ASP B CA 1
ATOM 2564 C C . ASP B 1 134 ? -18.906 5.539 9.852 1 96.56 134 ASP B C 1
ATOM 2566 O O . ASP B 1 134 ? -18.391 5.832 8.773 1 96.56 134 ASP B O 1
ATOM 2570 N N . ILE B 1 135 ? -19.516 4.414 10.078 1 94.75 135 ILE B N 1
ATOM 2571 C CA . ILE B 1 135 ? -19.469 3.344 9.086 1 94.75 135 ILE B CA 1
ATOM 2572 C C . ILE B 1 135 ? -20.203 3.775 7.824 1 94.75 135 ILE B C 1
ATOM 2574 O O . ILE B 1 135 ? -19.781 3.467 6.711 1 94.75 135 ILE B O 1
ATOM 2578 N N . ASN B 1 136 ? -21.297 4.43 7.906 1 96.88 136 ASN B N 1
ATOM 2579 C CA . ASN B 1 136 ? -22.047 4.891 6.742 1 96.88 136 ASN B CA 1
ATOM 2580 C C . ASN B 1 136 ? -21.25 5.922 5.941 1 96.88 136 ASN B C 1
ATOM 2582 O O . ASN B 1 136 ? -21.312 5.938 4.711 1 96.88 136 ASN B O 1
ATOM 2586 N N . GLU B 1 137 ? -20.531 6.758 6.605 1 98.38 137 GLU B N 1
ATOM 2587 C CA . GLU B 1 137 ? -19.703 7.762 5.945 1 98.38 137 GLU B CA 1
ATOM 2588 C C . GLU B 1 137 ? -18.5 7.117 5.25 1 98.38 137 GLU B C 1
ATOM 2590 O O . GLU B 1 137 ? -18.062 7.578 4.191 1 98.38 137 GLU B O 1
ATOM 2595 N N . VAL B 1 138 ? -17.953 6.09 5.875 1 98.19 138 VAL B N 1
ATOM 2596 C CA . VAL B 1 138 ? -16.906 5.336 5.203 1 98.19 138 VAL B CA 1
ATOM 2597 C C . VAL B 1 138 ? -17.438 4.766 3.889 1 98.19 138 VAL B C 1
ATOM 2599 O O . VAL B 1 138 ? -16.812 4.938 2.838 1 98.19 138 VAL B O 1
ATOM 2602 N N . ILE B 1 139 ? -18.609 4.188 3.951 1 96.88 139 ILE B N 1
ATOM 2603 C CA . ILE B 1 139 ? -19.219 3.559 2.785 1 96.88 139 ILE B CA 1
ATOM 2604 C C . ILE B 1 139 ? -19.469 4.605 1.706 1 96.88 139 ILE B C 1
ATOM 2606 O O . ILE B 1 139 ? -19.141 4.402 0.538 1 96.88 139 ILE B O 1
ATOM 2610 N N . SER B 1 140 ? -20.047 5.699 2.066 1 98 140 SER B N 1
ATOM 2611 C CA . SER B 1 140 ? -20.312 6.781 1.126 1 98 140 SER B CA 1
ATOM 2612 C C . SER B 1 140 ? -19.031 7.305 0.499 1 98 140 SER B C 1
ATOM 2614 O O . SER B 1 140 ? -18.984 7.586 -0.701 1 98 140 SER B O 1
ATOM 2616 N N . SER B 1 141 ? -17.969 7.445 1.295 1 98.25 141 SER B N 1
ATOM 2617 C CA . SER B 1 141 ? -16.688 7.922 0.798 1 98.25 141 SER B CA 1
ATOM 2618 C C . SER B 1 141 ? -16.109 6.973 -0.246 1 98.25 141 SER B C 1
ATOM 2620 O O . SER B 1 141 ? -15.727 7.402 -1.337 1 98.25 141 SER B O 1
ATOM 2622 N N . ILE B 1 142 ? -16.141 5.723 0.069 1 97.44 142 ILE B N 1
ATOM 2623 C CA . ILE B 1 142 ? -15.57 4.715 -0.82 1 97.44 142 ILE B CA 1
ATOM 2624 C C . ILE B 1 142 ? -16.359 4.664 -2.121 1 97.44 142 ILE B C 1
ATOM 2626 O O . ILE B 1 142 ? -15.789 4.602 -3.209 1 97.44 142 ILE B O 1
ATOM 2630 N N . THR B 1 143 ? -17.656 4.676 -1.995 1 96.75 143 THR B N 1
ATOM 2631 C CA . THR B 1 143 ? -18.516 4.629 -3.174 1 96.75 143 THR B CA 1
ATOM 2632 C C . THR B 1 143 ? -18.266 5.828 -4.078 1 96.75 143 THR B C 1
ATOM 2634 O O . THR B 1 143 ? -18.125 5.676 -5.293 1 96.75 143 THR B O 1
ATOM 2637 N N . THR B 1 144 ? -18.172 7 -3.518 1 97.69 144 THR B N 1
ATOM 2638 C CA . THR B 1 144 ? -17.922 8.227 -4.27 1 97.69 144 THR B CA 1
ATOM 2639 C C . THR B 1 144 ? -16.562 8.188 -4.949 1 97.69 144 THR B C 1
ATOM 2641 O O . THR B 1 144 ? -16.438 8.5 -6.133 1 97.69 144 THR B O 1
ATOM 2644 N N . ILE B 1 145 ? -15.484 7.777 -4.238 1 97.81 145 ILE B N 1
ATOM 2645 C CA . ILE B 1 145 ? -14.125 7.758 -4.781 1 97.81 145 ILE B CA 1
ATOM 2646 C C . ILE B 1 145 ? -14.039 6.742 -5.918 1 97.81 145 ILE B C 1
ATOM 2648 O O . ILE B 1 145 ? -13.453 7.023 -6.969 1 97.81 145 ILE B O 1
ATOM 2652 N N . LYS B 1 146 ? -14.633 5.645 -5.664 1 95 146 LYS B N 1
ATOM 2653 C CA . LYS B 1 146 ? -14.547 4.586 -6.664 1 95 146 LYS B CA 1
ATOM 2654 C C . LYS B 1 146 ? -15.141 5.035 -7.992 1 95 146 LYS B C 1
ATOM 2656 O O . LYS B 1 146 ? -14.641 4.68 -9.062 1 95 146 LYS B O 1
ATOM 2661 N N . GLU B 1 147 ? -16.172 5.762 -7.945 1 93.75 147 GLU B N 1
ATOM 2662 C CA . GLU B 1 147 ? -16.844 6.234 -9.148 1 93.75 147 GLU B CA 1
ATOM 2663 C C . GLU B 1 147 ? -15.953 7.18 -9.945 1 93.75 147 GLU B C 1
ATOM 2665 O O . GLU B 1 147 ? -16.047 7.254 -11.172 1 93.75 147 GLU B O 1
ATOM 2670 N N . GLU B 1 148 ? -15.062 7.816 -9.273 1 93.25 148 GLU B N 1
ATOM 2671 C CA . GLU B 1 148 ? -14.336 8.914 -9.891 1 93.25 148 GLU B CA 1
ATOM 2672 C C . GLU B 1 148 ? -12.852 8.602 -10.008 1 93.25 148 GLU B C 1
ATOM 2674 O O . GLU B 1 148 ? -12.117 9.281 -10.734 1 93.25 148 GLU B O 1
ATOM 2679 N N . PHE B 1 149 ? -12.422 7.531 -9.391 1 95.56 149 PHE B N 1
ATOM 2680 C CA . PHE B 1 149 ? -10.984 7.371 -9.164 1 95.56 149 PHE B CA 1
ATOM 2681 C C . PHE B 1 149 ? -10.273 7.012 -10.469 1 95.56 149 PHE B C 1
ATOM 2683 O O . PHE B 1 149 ? -10.719 6.125 -11.195 1 95.56 149 PHE B O 1
ATOM 2690 N N . LYS B 1 150 ? -9.18 7.742 -10.711 1 96.25 150 LYS B N 1
ATOM 2691 C CA . LYS B 1 150 ? -8.203 7.488 -11.766 1 96.25 150 LYS B CA 1
ATOM 2692 C C . LYS B 1 150 ? -6.781 7.531 -11.211 1 96.25 150 LYS B C 1
ATOM 2694 O O . LYS B 1 150 ? -6.457 8.383 -10.383 1 96.25 150 LYS B O 1
ATOM 2699 N N . VAL B 1 151 ? -6.031 6.586 -11.711 1 97.81 151 VAL B N 1
ATOM 2700 C CA . VAL B 1 151 ? -4.617 6.59 -11.352 1 97.81 151 VAL B CA 1
ATOM 2701 C C . VAL B 1 151 ? -3.982 7.914 -11.766 1 97.81 151 VAL B C 1
ATOM 2703 O O . VAL B 1 151 ? -4.242 8.414 -12.859 1 97.81 151 VAL B O 1
ATOM 2706 N N . PHE B 1 152 ? -3.152 8.492 -10.922 1 98.56 152 PHE B N 1
ATOM 2707 C CA . PHE B 1 152 ? -2.469 9.734 -11.25 1 98.56 152 PHE B CA 1
ATOM 2708 C C . PHE B 1 152 ? -1.116 9.812 -10.555 1 98.56 152 PHE B C 1
ATOM 2710 O O . PHE B 1 152 ? -0.873 9.094 -9.578 1 98.56 152 PHE B O 1
ATOM 2717 N N . SER B 1 153 ? -0.253 10.555 -11.141 1 98.56 153 SER B N 1
ATOM 2718 C CA . SER B 1 153 ? 1.049 10.852 -10.547 1 98.56 153 SER B CA 1
ATOM 2719 C C . SER B 1 153 ? 1.161 12.32 -10.156 1 98.56 153 SER B C 1
ATOM 2721 O O . SER B 1 153 ? 0.546 13.18 -10.789 1 98.56 153 SER B O 1
ATOM 2723 N N . SER B 1 154 ? 1.835 12.562 -9.133 1 98.81 154 SER B N 1
ATOM 2724 C CA . SER B 1 154 ? 2.061 13.922 -8.664 1 98.81 154 SER B CA 1
ATOM 2725 C C . SER B 1 154 ? 3.547 14.203 -8.461 1 98.81 154 SER B C 1
ATOM 2727 O O . SER B 1 154 ? 4.281 13.344 -7.957 1 98.81 154 SER B O 1
ATOM 2729 N N . LEU B 1 155 ? 3.934 15.281 -8.867 1 98.75 155 LEU B N 1
ATOM 2730 C CA . LEU B 1 155 ? 5.285 15.75 -8.586 1 98.75 155 LEU B CA 1
ATOM 2731 C C . LEU B 1 155 ? 5.375 16.344 -7.188 1 98.75 155 LEU B C 1
ATOM 2733 O O . LEU B 1 155 ? 4.562 17.203 -6.816 1 98.75 155 LEU B O 1
ATOM 2737 N N . VAL B 1 156 ? 6.289 15.828 -6.41 1 98.62 156 VAL B N 1
ATOM 2738 C CA . VAL B 1 156 ? 6.617 16.406 -5.105 1 98.62 156 VAL B CA 1
ATOM 2739 C C . VAL B 1 156 ? 7.812 17.344 -5.238 1 98.62 156 VAL B C 1
ATOM 2741 O O . VAL B 1 156 ? 8.945 16.891 -5.434 1 98.62 156 VAL B O 1
ATOM 2744 N N . LYS B 1 157 ? 7.508 18.609 -5.113 1 97.75 157 LYS B N 1
ATOM 2745 C CA . LYS B 1 157 ? 8.531 19.609 -5.355 1 97.75 157 LYS B CA 1
ATOM 2746 C C . LYS B 1 157 ? 8.766 20.469 -4.113 1 97.75 157 LYS B C 1
ATOM 2748 O O . LYS B 1 157 ? 9.773 21.172 -4.012 1 97.75 157 LYS B O 1
ATOM 2753 N N . TYR B 1 158 ? 7.848 20.359 -3.189 1 98.19 158 TYR B N 1
ATOM 2754 C CA . TYR B 1 158 ? 7.949 21.188 -1.992 1 98.19 158 TYR B CA 1
ATOM 2755 C C . TYR B 1 158 ? 7.668 20.359 -0.738 1 98.19 158 TYR B C 1
ATOM 2757 O O . TYR B 1 158 ? 6.891 19.406 -0.775 1 98.19 158 TYR B O 1
ATOM 2765 N N . VAL B 1 159 ? 8.312 20.75 0.309 1 98.56 159 VAL B N 1
ATOM 2766 C CA . VAL B 1 159 ? 8.094 20.219 1.649 1 98.56 159 VAL B CA 1
ATOM 2767 C C . VAL B 1 159 ? 7.621 21.328 2.578 1 98.56 159 VAL B C 1
ATOM 2769 O O . VAL B 1 159 ? 8.188 22.422 2.584 1 98.56 159 VAL B O 1
ATOM 2772 N N . GLY B 1 160 ? 6.574 21.047 3.303 1 98.19 160 GLY B N 1
ATOM 2773 C CA . GLY B 1 160 ? 6.031 22.031 4.23 1 98.19 160 GLY B CA 1
ATOM 2774 C C . GLY B 1 160 ? 6.211 21.641 5.684 1 98.19 160 GLY B C 1
ATOM 2775 O O . GLY B 1 160 ? 6.434 20.469 5.992 1 98.19 160 GLY B O 1
ATOM 2776 N N . VAL B 1 161 ? 6.176 22.609 6.52 1 97.94 161 VAL B N 1
ATOM 2777 C CA . VAL B 1 161 ? 6.035 22.422 7.961 1 97.94 161 VAL B CA 1
ATOM 2778 C C . VAL B 1 161 ? 4.715 23.031 8.43 1 97.94 161 VAL B C 1
ATOM 2780 O O . VAL B 1 161 ? 4.418 24.188 8.117 1 97.94 161 VAL B O 1
ATOM 2783 N N . ILE B 1 162 ? 3.916 22.25 9.125 1 96.75 162 ILE B N 1
ATOM 2784 C CA . ILE B 1 162 ? 2.613 22.734 9.57 1 96.75 162 ILE B CA 1
ATOM 2785 C C . ILE B 1 162 ? 2.537 22.672 11.094 1 96.75 162 ILE B C 1
ATOM 2787 O O . ILE B 1 162 ? 3.258 21.891 11.727 1 96.75 162 ILE B O 1
ATOM 2791 N N . GLN B 1 163 ? 1.698 23.469 11.625 1 94.94 163 GLN B N 1
ATOM 2792 C CA . GLN B 1 163 ? 1.552 23.578 13.07 1 94.94 163 GLN B CA 1
ATOM 2793 C C . GLN B 1 163 ? 0.081 23.656 13.469 1 94.94 163 GLN B C 1
ATOM 2795 O O . GLN B 1 163 ? -0.71 24.328 12.805 1 94.94 163 GLN B O 1
ATOM 2800 N N . GLY B 1 164 ? -0.307 22.844 14.57 1 86.94 164 GLY B N 1
ATOM 2801 C CA . GLY B 1 164 ? -1.576 23.062 15.25 1 86.94 164 GLY B CA 1
ATOM 2802 C C . GLY B 1 164 ? -2.734 22.344 14.594 1 86.94 164 GLY B C 1
ATOM 2803 O O . GLY B 1 164 ? -2.531 21.5 13.711 1 86.94 164 GLY B O 1
ATOM 2804 N N . GLU B 1 165 ? -4.008 22.562 15.117 1 79.81 165 GLU B N 1
ATOM 2805 C CA . GLU B 1 165 ? -5.316 22.109 14.656 1 79.81 165 GLU B CA 1
ATOM 2806 C C . GLU B 1 165 ? -6.352 23.234 14.727 1 79.81 165 GLU B C 1
ATOM 2808 O O . GLU B 1 165 ? -6.836 23.562 15.812 1 79.81 165 GLU B O 1
ATOM 2813 N N . PRO B 1 166 ? -6.715 23.828 13.602 1 84 166 PRO B N 1
ATOM 2814 C CA . PRO B 1 166 ? -6.379 23.469 12.219 1 84 166 PRO B CA 1
ATOM 2815 C C . PRO B 1 166 ? -4.93 23.797 11.859 1 84 166 PRO B C 1
ATOM 2817 O O . PRO B 1 166 ? -4.34 24.719 12.43 1 84 166 PRO B O 1
ATOM 2820 N N . PRO B 1 167 ? -4.453 23.047 10.945 1 89.62 167 PRO B N 1
ATOM 2821 C CA . PRO B 1 167 ? -3.031 23.203 10.633 1 89.62 167 PRO B CA 1
ATOM 2822 C C . PRO B 1 167 ? -2.734 24.484 9.867 1 89.62 167 PRO B C 1
ATOM 2824 O O . PRO B 1 167 ? -3.512 24.891 9 1 89.62 167 PRO B O 1
ATOM 2827 N N . LYS B 1 168 ? -1.594 25.172 10.336 1 92.88 168 LYS B N 1
ATOM 2828 C CA . LYS B 1 168 ? -1.063 26.359 9.656 1 92.88 168 LYS B CA 1
ATOM 2829 C C . LYS B 1 168 ? 0.335 26.094 9.102 1 92.88 168 LYS B C 1
ATOM 2831 O O . LYS B 1 168 ? 1.196 25.562 9.812 1 92.88 168 LYS B O 1
ATOM 2836 N N . GLU B 1 169 ? 0.451 26.375 7.828 1 95.5 169 GLU B N 1
ATOM 2837 C CA . GLU B 1 169 ? 1.768 26.203 7.215 1 95.5 169 GLU B CA 1
ATOM 2838 C C . GLU B 1 169 ? 2.744 27.266 7.73 1 95.5 169 GLU B C 1
ATOM 2840 O O . GLU B 1 169 ? 2.475 28.469 7.641 1 95.5 169 GLU B O 1
ATOM 2845 N N . ILE B 1 170 ? 3.922 26.891 8.188 1 96.56 170 ILE B N 1
ATOM 2846 C CA . ILE B 1 170 ? 4.859 27.859 8.758 1 96.56 170 ILE B CA 1
ATOM 2847 C C . ILE B 1 170 ? 6.156 27.844 7.949 1 96.56 170 ILE B C 1
ATOM 2849 O O . ILE B 1 170 ? 7.02 28.703 8.141 1 96.56 170 ILE B O 1
ATOM 2853 N N . ALA B 1 171 ? 6.289 26.953 7.047 1 97.88 171 ALA B N 1
ATOM 2854 C CA . ALA B 1 171 ? 7.418 26.922 6.121 1 97.88 171 ALA B CA 1
ATOM 2855 C C . ALA B 1 171 ? 7.078 26.094 4.875 1 97.88 171 ALA B C 1
ATOM 2857 O O . ALA B 1 171 ? 6.25 25.188 4.93 1 97.88 171 ALA B O 1
ATOM 2858 N N . CYS B 1 172 ? 7.605 26.406 3.805 1 97.88 172 CYS B N 1
ATOM 2859 C CA . CYS B 1 172 ? 7.527 25.719 2.523 1 97.88 172 CYS B CA 1
ATOM 2860 C C . CYS B 1 172 ? 8.867 25.75 1.805 1 97.88 172 CYS B C 1
ATOM 2862 O O . CYS B 1 172 ? 9.359 26.812 1.442 1 97.88 172 CYS B O 1
ATOM 2864 N N . ILE B 1 173 ? 9.477 24.641 1.632 1 98.25 173 ILE B N 1
ATOM 2865 C CA . ILE B 1 173 ? 10.844 24.531 1.13 1 98.25 173 ILE B CA 1
ATOM 2866 C C . ILE B 1 173 ? 10.844 23.734 -0.176 1 98.25 173 ILE B C 1
ATOM 2868 O O . ILE B 1 173 ? 10.258 22.656 -0.258 1 98.25 173 ILE B O 1
ATOM 2872 N N . LYS B 1 174 ? 11.484 24.281 -1.137 1 96.62 174 LYS B N 1
ATOM 2873 C CA . LYS B 1 174 ? 11.578 23.625 -2.439 1 96.62 174 LYS B CA 1
ATOM 2874 C C . LYS B 1 174 ? 12.641 22.531 -2.428 1 96.62 174 LYS B C 1
ATOM 2876 O O . LYS B 1 174 ? 13.719 22.703 -1.853 1 96.62 174 LYS B O 1
ATOM 2881 N N . LEU B 1 175 ? 12.32 21.422 -3.02 1 97.25 175 LEU B N 1
ATOM 2882 C CA . LEU B 1 175 ? 13.281 20.344 -3.215 1 97.25 175 LEU B CA 1
ATOM 2883 C C . LEU B 1 175 ? 14.203 20.641 -4.387 1 97.25 175 LEU B C 1
ATOM 2885 O O . LEU B 1 175 ? 13.773 21.188 -5.402 1 97.25 175 LEU B O 1
#